Protein AF-A0A3D2SBJ0-F1 (afdb_monomer)

Secondary structure (DSSP, 8-state):
-EEETTEEEEE-TT-SEEEEE-TTS-EEEEEE---TTBPPHHHHHHHHTTSS-GGGGTT-EEEEEEEE-SSEEEEEEEESTTSTT-EEEEEEEETTTTEEEEEEESSB--TTTS-SPB--TT-EEETTEEEEEE-HHHHHHH--HHHHHHS--S-HHHHHHHHHHHHH--TTSPPEEEEEE--

Structure (mmCIF, N/CA/C/O backbone):
data_AF-A0A3D2SBJ0-F1
#
_entry.id   AF-A0A3D2SBJ0-F1
#
loop_
_atom_site.group_PDB
_atom_site.id
_atom_site.type_symbol
_atom_site.label_atom_id
_atom_site.label_alt_id
_atom_site.label_comp_id
_atom_site.label_asym_id
_atom_site.label_entity_id
_atom_site.label_seq_id
_atom_site.pdbx_PDB_ins_code
_atom_site.Cartn_x
_atom_site.Cartn_y
_atom_site.Cartn_z
_atom_site.occupancy
_atom_site.B_iso_or_equiv
_atom_site.auth_seq_id
_atom_site.auth_comp_id
_atom_site.auth_asym_id
_atom_site.auth_atom_id
_atom_site.pdbx_PDB_model_num
ATOM 1 N N . ILE A 1 1 ? 3.580 -11.631 -6.953 1.00 85.94 1 ILE A N 1
ATOM 2 C CA . ILE A 1 1 ? 2.367 -12.191 -7.598 1.00 85.94 1 ILE A CA 1
ATOM 3 C C . ILE A 1 1 ? 1.149 -11.626 -6.877 1.00 85.94 1 ILE A C 1
ATOM 5 O O . ILE A 1 1 ? 1.197 -11.555 -5.653 1.00 85.94 1 ILE A O 1
ATOM 9 N N . TYR A 1 2 ? 0.106 -11.215 -7.593 1.00 88.25 2 TYR A N 1
ATOM 10 C CA . TYR A 1 2 ? -1.199 -10.840 -7.037 1.00 88.25 2 TYR A CA 1
ATOM 11 C C . TYR A 1 2 ? -2.333 -11.397 -7.914 1.00 88.25 2 TYR A C 1
ATOM 13 O O . TYR A 1 2 ? -2.082 -11.848 -9.032 1.00 88.25 2 TYR A O 1
ATOM 21 N N . LEU A 1 3 ? -3.557 -11.423 -7.383 1.00 87.44 3 LEU A N 1
ATOM 22 C CA . LEU A 1 3 ? -4.759 -11.885 -8.080 1.00 87.44 3 LEU A CA 1
ATOM 23 C C . LEU A 1 3 ? -5.656 -10.678 -8.374 1.00 87.44 3 LEU A C 1
ATOM 25 O O . LEU A 1 3 ? -5.951 -9.911 -7.462 1.00 87.44 3 LEU A O 1
ATOM 29 N N . TYR A 1 4 ? -6.094 -10.533 -9.621 1.00 89.19 4 TYR A N 1
ATOM 30 C CA . TYR A 1 4 ? -7.067 -9.523 -10.041 1.00 89.19 4 TYR A CA 1
ATOM 31 C C . TYR A 1 4 ? -7.919 -10.094 -11.182 1.00 89.19 4 TYR A C 1
ATOM 33 O O . TYR A 1 4 ? -7.393 -10.789 -12.045 1.00 89.19 4 TYR A O 1
ATOM 41 N N . ASP A 1 5 ? -9.237 -9.879 -11.146 1.00 88.06 5 ASP A N 1
ATOM 42 C CA . ASP A 1 5 ? -10.201 -10.420 -12.124 1.00 88.06 5 ASP A CA 1
ATOM 43 C C . ASP A 1 5 ? -10.007 -11.925 -12.440 1.00 88.06 5 ASP A C 1
ATOM 45 O O . ASP A 1 5 ? -10.015 -12.383 -13.582 1.00 88.06 5 ASP A O 1
ATOM 49 N N . SER A 1 6 ? -9.780 -12.733 -11.396 1.00 88.06 6 SER A N 1
ATOM 50 C CA . SER A 1 6 ? -9.501 -14.179 -11.509 1.00 88.06 6 SER A CA 1
ATOM 51 C C . SER A 1 6 ? -8.261 -14.550 -12.343 1.00 88.06 6 SER A C 1
ATOM 53 O O . SER A 1 6 ? -8.129 -15.701 -12.770 1.00 88.06 6 SER A O 1
ATOM 55 N N . LEU A 1 7 ? -7.349 -13.605 -12.576 1.00 91.75 7 LEU A N 1
ATOM 56 C CA . LEU A 1 7 ? -6.083 -13.805 -13.274 1.00 91.75 7 LEU A CA 1
ATOM 57 C C . LEU A 1 7 ? -4.907 -13.508 -12.344 1.00 91.75 7 LEU A C 1
ATOM 59 O O . LEU A 1 7 ? -4.958 -12.618 -11.492 1.00 91.75 7 LEU A O 1
ATOM 63 N N . TYR A 1 8 ? -3.828 -14.269 -12.513 1.00 92.00 8 TYR A N 1
ATOM 64 C CA . TYR A 1 8 ? -2.597 -14.047 -11.767 1.00 92.00 8 TYR A CA 1
ATOM 65 C C . TYR A 1 8 ? -1.713 -13.056 -12.500 1.00 92.00 8 TYR A C 1
ATOM 67 O O . TYR A 1 8 ? -1.397 -13.236 -13.676 1.00 92.00 8 TYR A O 1
ATOM 75 N N . TYR A 1 9 ? -1.256 -12.061 -11.760 1.00 93.19 9 TYR A N 1
ATOM 76 C CA . TYR A 1 9 ? -0.289 -11.085 -12.216 1.00 93.19 9 TYR A CA 1
ATOM 77 C C . TYR A 1 9 ? 1.015 -11.301 -11.469 1.00 93.19 9 TYR A C 1
ATOM 79 O O . TYR A 1 9 ? 1.027 -11.522 -10.253 1.00 93.19 9 TYR A O 1
ATOM 87 N N . TYR A 1 10 ? 2.134 -11.242 -12.174 1.00 91.31 10 TYR A N 1
ATOM 88 C CA . TYR A 1 10 ? 3.447 -11.321 -11.558 1.00 91.31 10 TYR A CA 1
ATOM 89 C C . TYR A 1 10 ? 4.404 -10.318 -12.173 1.00 91.31 10 TYR A C 1
ATOM 91 O O . TYR A 1 10 ? 4.279 -9.917 -13.323 1.00 91.31 10 TYR A O 1
ATOM 99 N N . GLU A 1 11 ? 5.380 -9.935 -11.374 1.00 89.00 11 GLU A N 1
ATOM 100 C CA . GLU A 1 11 ? 6.485 -9.090 -11.775 1.00 89.00 11 GLU A CA 1
ATOM 101 C C . GLU A 1 11 ? 7.739 -9.758 -11.222 1.00 89.00 11 GLU A C 1
ATOM 103 O O . GLU A 1 11 ? 7.740 -10.246 -10.086 1.00 89.00 11 GLU A O 1
ATOM 108 N N . ASP A 1 12 ? 8.765 -9.833 -12.059 1.00 83.12 12 ASP A N 1
ATOM 109 C CA . ASP A 1 12 ? 10.094 -10.242 -11.633 1.00 83.12 12 ASP A CA 1
ATOM 110 C C . ASP A 1 12 ? 10.814 -9.024 -11.041 1.00 83.12 12 ASP A C 1
ATOM 112 O O . ASP A 1 12 ? 10.711 -7.923 -11.576 1.00 83.12 12 ASP A O 1
ATOM 116 N N . THR A 1 13 ? 11.550 -9.206 -9.946 1.00 77.88 13 THR A N 1
ATOM 117 C CA . THR A 1 13 ? 12.244 -8.115 -9.245 1.00 77.88 13 THR A CA 1
ATOM 118 C C . THR A 1 13 ? 13.268 -7.360 -10.091 1.00 77.88 13 THR A C 1
ATOM 120 O O . THR A 1 13 ? 13.667 -6.260 -9.694 1.00 77.88 13 THR A O 1
ATOM 123 N N . ASP A 1 14 ? 13.698 -7.939 -11.213 1.00 82.06 14 ASP A N 1
ATOM 124 C CA . ASP A 1 14 ? 14.692 -7.366 -12.120 1.00 82.06 14 ASP A CA 1
ATOM 125 C C . ASP A 1 14 ? 14.088 -6.865 -13.448 1.00 82.06 14 ASP A C 1
ATOM 127 O O . ASP A 1 14 ? 14.800 -6.294 -14.283 1.00 82.06 14 ASP A O 1
ATOM 131 N N . ASN A 1 15 ? 12.770 -7.001 -13.623 1.00 85.38 15 ASN A N 1
ATOM 132 C CA . ASN A 1 15 ? 12.014 -6.552 -14.791 1.00 85.38 15 ASN A CA 1
ATOM 133 C C . ASN A 1 15 ? 11.062 -5.392 -14.417 1.00 85.38 15 ASN A C 1
ATOM 135 O O . ASN A 1 15 ? 10.543 -5.343 -13.309 1.00 85.38 15 ASN A O 1
ATOM 139 N N . ASP A 1 16 ? 10.833 -4.441 -15.326 1.00 88.94 16 ASP A N 1
ATOM 140 C CA . ASP A 1 16 ? 9.794 -3.392 -15.183 1.00 88.94 16 ASP A CA 1
ATOM 141 C C . ASP A 1 16 ? 8.409 -3.870 -15.609 1.00 88.94 16 ASP A C 1
ATOM 143 O O . ASP A 1 16 ? 7.413 -3.170 -15.410 1.00 88.94 16 ASP A O 1
ATOM 147 N N . THR A 1 17 ? 8.339 -5.022 -16.261 1.00 92.38 17 THR A N 1
ATOM 148 C CA . THR A 1 17 ? 7.110 -5.511 -16.851 1.00 92.38 17 THR A CA 1
ATOM 149 C C . THR A 1 17 ? 6.340 -6.361 -15.851 1.00 92.38 17 THR A C 1
ATOM 151 O O . THR A 1 17 ? 6.822 -7.381 -15.352 1.00 92.38 17 THR A O 1
ATOM 154 N N . VAL A 1 18 ? 5.093 -5.966 -15.624 1.00 92.94 18 VAL A N 1
ATOM 155 C CA . VAL A 1 18 ? 4.080 -6.796 -14.980 1.00 92.94 18 VAL A CA 1
ATOM 156 C C . VAL A 1 18 ? 3.460 -7.676 -16.051 1.00 92.94 18 VAL A C 1
ATOM 158 O O . VAL A 1 18 ? 2.964 -7.183 -17.064 1.00 92.94 18 VAL A O 1
ATOM 161 N N . PHE A 1 19 ? 3.465 -8.979 -15.822 1.00 95.00 19 PHE A N 1
ATOM 162 C CA . PHE A 1 19 ? 2.877 -9.974 -16.703 1.00 95.00 19 PHE A CA 1
ATOM 163 C C . PHE A 1 19 ? 1.572 -10.496 -16.119 1.00 95.00 19 PHE A C 1
ATOM 165 O O . PHE A 1 19 ? 1.466 -10.711 -14.913 1.00 95.00 19 PHE A O 1
ATOM 172 N N . VAL A 1 20 ? 0.606 -10.764 -16.990 1.00 95.81 20 VAL A N 1
ATOM 173 C CA . VAL A 1 20 ? -0.611 -11.510 -16.667 1.00 95.81 20 VAL A CA 1
ATOM 174 C C . VAL A 1 20 ? -0.487 -12.937 -17.189 1.00 95.81 20 VAL A C 1
ATOM 176 O O . VAL A 1 20 ? -0.005 -13.162 -18.303 1.00 95.81 20 VAL A O 1
ATOM 179 N N . ILE A 1 21 ? -0.920 -13.902 -16.382 1.00 95.31 21 ILE A N 1
ATOM 180 C CA . ILE A 1 21 ? -1.012 -15.314 -16.748 1.00 95.31 21 ILE A CA 1
ATOM 181 C C . ILE A 1 21 ? -2.460 -15.590 -17.150 1.00 95.31 21 ILE A C 1
ATOM 183 O O . ILE A 1 21 ? -3.365 -15.575 -16.313 1.00 95.31 21 ILE A O 1
ATOM 187 N N . GLY A 1 22 ? -2.676 -15.827 -18.443 1.00 92.88 22 GLY A N 1
ATOM 188 C CA . GLY A 1 22 ? -3.980 -16.174 -18.995 1.00 92.88 22 GLY A CA 1
ATOM 189 C C . GLY A 1 22 ? -4.487 -17.531 -18.501 1.00 92.88 22 GLY A C 1
ATOM 190 O O . GLY A 1 22 ? -3.737 -18.357 -17.980 1.00 92.88 22 GLY A O 1
ATOM 191 N N . LYS A 1 23 ? -5.779 -17.803 -18.721 1.00 91.44 23 LYS A N 1
ATOM 192 C CA . LYS A 1 23 ? -6.404 -19.099 -18.381 1.00 91.44 23 LYS A CA 1
ATOM 193 C C . LYS A 1 23 ? -5.809 -20.282 -19.157 1.00 91.44 23 LYS A C 1
ATOM 195 O O . LYS A 1 23 ? -5.973 -21.425 -18.751 1.00 91.44 23 LYS A O 1
ATOM 200 N N . ASP A 1 24 ? -5.130 -20.006 -20.267 1.00 94.62 24 ASP A N 1
ATOM 201 C CA . ASP A 1 24 ? -4.364 -20.963 -21.067 1.00 94.62 24 ASP A CA 1
ATOM 202 C C . ASP A 1 24 ? -2.896 -21.090 -20.612 1.00 94.62 24 ASP A C 1
ATOM 204 O O . ASP A 1 24 ? -2.087 -21.699 -21.312 1.00 94.62 24 ASP A O 1
ATOM 208 N N . TYR A 1 25 ? -2.554 -20.519 -19.450 1.00 90.62 25 TYR A N 1
ATOM 209 C CA . TYR A 1 25 ? -1.214 -20.468 -18.860 1.00 90.62 25 TYR A CA 1
ATOM 210 C C . TYR A 1 25 ? -0.173 -19.711 -19.691 1.00 90.62 25 TYR A C 1
ATOM 212 O O . TYR A 1 25 ? 1.028 -19.835 -19.443 1.00 90.62 25 TYR A O 1
ATOM 220 N N . ARG A 1 26 ? -0.600 -18.905 -20.669 1.00 94.50 26 ARG A N 1
ATOM 221 C CA . ARG A 1 26 ? 0.316 -18.032 -21.404 1.00 94.50 26 ARG A CA 1
ATOM 222 C C . ARG A 1 26 ? 0.541 -16.730 -20.654 1.00 94.50 26 ARG A C 1
ATOM 224 O O . ARG A 1 26 ? -0.400 -16.122 -20.149 1.00 94.50 26 ARG A O 1
ATOM 231 N N . CYS A 1 27 ? 1.791 -16.281 -20.641 1.00 94.50 27 CYS A N 1
ATOM 232 C CA . CYS A 1 27 ? 2.163 -14.982 -20.097 1.00 94.50 27 CYS A CA 1
ATOM 233 C C . CYS A 1 27 ? 2.060 -13.907 -21.181 1.00 94.50 27 CYS A C 1
ATOM 235 O O . CYS A 1 27 ? 2.533 -14.100 -22.301 1.00 94.50 27 CYS A O 1
ATOM 237 N N . SER A 1 28 ? 1.468 -12.765 -20.848 1.00 95.44 28 SER A N 1
ATOM 238 C CA . SER A 1 28 ? 1.447 -11.569 -21.699 1.00 95.44 28 SER A CA 1
ATOM 239 C C . SER A 1 28 ? 1.799 -10.334 -20.870 1.00 95.44 28 SER A C 1
ATOM 241 O O . SER A 1 28 ? 1.463 -10.299 -19.685 1.00 95.44 28 SER A O 1
ATOM 243 N N . PRO A 1 29 ? 2.485 -9.328 -21.439 1.00 95.31 29 PRO A N 1
ATOM 244 C CA . PRO A 1 29 ? 2.744 -8.081 -20.729 1.00 95.31 29 PRO A CA 1
ATOM 245 C C . PRO A 1 29 ? 1.422 -7.348 -20.463 1.00 95.31 29 PRO A C 1
ATOM 247 O O . PRO A 1 29 ? 0.603 -7.198 -21.369 1.00 95.31 29 PRO A O 1
ATOM 250 N N . ALA A 1 30 ? 1.221 -6.905 -19.225 1.00 92.88 30 ALA A N 1
ATOM 251 C CA . ALA A 1 30 ? 0.072 -6.108 -18.804 1.00 92.88 30 ALA A CA 1
ATOM 252 C C . ALA A 1 30 ? 0.450 -4.626 -18.682 1.00 92.88 30 ALA A C 1
ATOM 254 O O . ALA A 1 30 ? -0.182 -3.773 -19.304 1.00 92.88 30 ALA A O 1
ATOM 255 N N . TYR A 1 31 ? 1.518 -4.330 -17.935 1.00 89.00 31 TYR A N 1
ATOM 256 C CA . TYR A 1 31 ? 1.987 -2.967 -17.673 1.00 89.00 31 TYR A CA 1
ATOM 257 C C . TYR A 1 31 ? 3.514 -2.913 -17.675 1.00 89.00 31 TYR A C 1
ATOM 259 O O . TYR A 1 31 ? 4.166 -3.899 -17.339 1.00 89.00 31 TYR A O 1
ATOM 267 N N . ILE A 1 32 ? 4.072 -1.746 -17.997 1.00 90.00 32 ILE A N 1
ATOM 268 C CA . ILE A 1 32 ? 5.488 -1.428 -17.791 1.00 90.00 32 ILE A CA 1
ATOM 269 C C . ILE A 1 32 ? 5.543 -0.351 -16.719 1.00 90.00 32 ILE A C 1
ATOM 271 O O . ILE A 1 32 ? 4.875 0.677 -16.836 1.00 90.00 32 ILE A O 1
ATOM 275 N N . ARG A 1 33 ? 6.331 -0.581 -15.674 1.00 87.00 33 ARG A N 1
ATOM 276 C CA . ARG A 1 33 ? 6.589 0.412 -14.638 1.00 87.00 33 ARG A CA 1
ATOM 277 C C . ARG A 1 33 ? 7.929 1.051 -14.914 1.00 87.00 33 ARG A C 1
ATOM 279 O O . ARG A 1 33 ? 8.947 0.501 -14.531 1.00 87.00 33 ARG A O 1
ATOM 286 N N . ASP A 1 34 ? 7.952 2.200 -15.563 1.00 86.88 34 ASP A N 1
ATOM 287 C CA . ASP A 1 34 ? 9.209 2.922 -15.751 1.00 86.88 34 ASP A CA 1
ATOM 288 C C . ASP A 1 34 ? 9.550 3.699 -14.470 1.00 86.88 34 ASP A C 1
ATOM 290 O O . ASP A 1 34 ? 8.912 4.698 -14.147 1.00 86.88 34 ASP A O 1
ATOM 294 N N . LEU A 1 35 ? 10.497 3.178 -13.687 1.00 85.88 35 LEU A N 1
ATOM 295 C CA . LEU A 1 35 ? 10.956 3.780 -12.435 1.00 85.88 35 LEU A CA 1
ATOM 296 C C . LEU A 1 35 ? 12.377 4.307 -12.684 1.00 85.88 35 LEU A C 1
ATOM 298 O O . LEU A 1 35 ? 13.274 3.500 -12.963 1.00 85.88 35 LEU A O 1
ATOM 302 N N . PRO A 1 36 ? 12.627 5.623 -12.585 1.00 87.06 36 PRO A N 1
ATOM 303 C CA . PRO A 1 36 ? 13.957 6.170 -12.827 1.00 87.06 36 PRO A CA 1
ATOM 304 C C . PRO A 1 36 ? 14.976 5.577 -11.853 1.00 87.06 36 PRO A C 1
ATOM 306 O O . PRO A 1 36 ? 14.638 5.235 -10.722 1.00 87.06 36 PRO A O 1
ATOM 309 N N . ASN A 1 37 ? 16.237 5.463 -12.275 1.00 90.06 37 ASN A N 1
ATOM 310 C CA . ASN A 1 37 ? 17.342 4.964 -11.444 1.00 90.06 37 ASN A CA 1
ATOM 311 C C . ASN A 1 37 ? 17.030 3.645 -10.711 1.00 90.06 37 ASN A C 1
ATOM 313 O O . ASN A 1 37 ? 17.448 3.439 -9.570 1.00 90.06 37 ASN A O 1
ATOM 317 N N . ARG A 1 38 ? 16.288 2.737 -11.357 1.00 90.69 38 ARG A N 1
ATOM 318 C CA . ARG A 1 38 ? 15.961 1.432 -10.780 1.00 90.69 38 ARG A CA 1
ATOM 319 C C . ARG A 1 38 ? 17.223 0.634 -10.457 1.00 90.69 38 ARG A C 1
ATOM 321 O O . ARG A 1 38 ? 18.200 0.641 -11.210 1.00 90.69 38 ARG A O 1
ATOM 328 N N . ILE A 1 39 ? 17.166 -0.098 -9.353 1.00 90.06 39 ILE A N 1
ATOM 329 C CA . ILE A 1 39 ? 18.138 -1.129 -9.035 1.00 90.06 39 ILE A CA 1
ATOM 330 C C . ILE A 1 39 ? 18.122 -2.250 -10.082 1.00 90.06 39 ILE A C 1
ATOM 332 O O . ILE A 1 39 ? 17.067 -2.719 -10.511 1.00 90.06 39 ILE A O 1
ATOM 336 N N . THR A 1 40 ? 19.302 -2.681 -10.507 1.00 90.19 40 THR A N 1
ATOM 337 C CA . THR A 1 40 ? 19.464 -3.749 -11.499 1.00 90.19 40 THR A CA 1
ATOM 338 C C . THR A 1 40 ? 19.832 -5.078 -10.842 1.00 90.19 40 THR A C 1
ATOM 340 O O . THR A 1 40 ? 20.314 -5.112 -9.709 1.00 90.19 40 THR A O 1
ATOM 343 N N . LEU A 1 41 ? 19.703 -6.184 -11.584 1.00 89.62 41 LEU A N 1
ATOM 344 C CA . LEU A 1 41 ? 20.217 -7.487 -11.147 1.00 89.62 41 LEU A CA 1
ATOM 345 C C . LEU A 1 41 ? 21.709 -7.411 -10.786 1.00 89.62 41 LEU A C 1
ATOM 347 O O . LEU A 1 41 ? 22.137 -7.978 -9.784 1.00 89.62 41 LEU A O 1
ATOM 351 N N . LYS A 1 42 ? 22.507 -6.674 -11.569 1.00 90.94 42 LYS A N 1
ATOM 352 C CA . LYS A 1 42 ? 23.932 -6.485 -11.279 1.00 90.94 42 LYS A CA 1
ATOM 353 C C . LYS A 1 42 ? 24.142 -5.792 -9.935 1.00 90.94 42 LYS A C 1
ATOM 355 O O . LYS A 1 42 ? 24.962 -6.253 -9.157 1.00 90.94 42 LYS A O 1
ATOM 360 N N . ASP A 1 43 ? 23.390 -4.732 -9.656 1.00 90.50 43 ASP A N 1
ATOM 361 C CA . ASP A 1 43 ? 23.480 -4.012 -8.382 1.00 90.50 43 ASP A CA 1
ATOM 362 C C . ASP A 1 43 ? 23.178 -4.946 -7.199 1.00 90.50 43 ASP A C 1
ATOM 364 O O . ASP A 1 43 ? 23.925 -4.983 -6.223 1.00 90.50 43 ASP A O 1
ATOM 368 N N . ARG A 1 44 ? 22.129 -5.775 -7.314 1.00 87.88 44 ARG A N 1
ATOM 369 C CA . ARG A 1 44 ? 21.783 -6.779 -6.292 1.00 87.88 44 ARG A CA 1
ATOM 370 C C . ARG A 1 44 ? 22.895 -7.809 -6.095 1.00 87.88 44 ARG A C 1
ATOM 372 O O . ARG A 1 44 ? 23.203 -8.155 -4.957 1.00 87.88 44 ARG A O 1
ATOM 379 N N . LEU A 1 45 ? 23.484 -8.298 -7.186 1.00 91.06 45 LEU A N 1
ATOM 380 C CA . LEU A 1 45 ? 24.594 -9.251 -7.139 1.00 91.06 45 LEU A CA 1
ATOM 381 C C . LEU A 1 45 ? 25.858 -8.624 -6.536 1.00 91.06 45 LEU A C 1
ATOM 383 O O . LEU A 1 45 ? 26.514 -9.281 -5.733 1.00 91.06 45 LEU A O 1
ATOM 387 N N . ASP A 1 46 ? 26.167 -7.365 -6.863 1.00 91.25 46 ASP A N 1
ATOM 388 C CA . ASP A 1 46 ? 27.299 -6.627 -6.295 1.00 91.25 46 ASP A CA 1
ATOM 389 C C . ASP A 1 46 ? 27.150 -6.496 -4.766 1.00 91.25 46 ASP A C 1
ATOM 391 O O . ASP A 1 46 ? 28.098 -6.781 -4.035 1.00 91.25 46 ASP A O 1
ATOM 395 N N . VAL A 1 47 ? 25.957 -6.133 -4.271 1.00 86.44 47 VAL A N 1
ATOM 396 C CA . VAL A 1 47 ? 25.675 -6.050 -2.823 1.00 86.44 47 VAL A CA 1
ATOM 397 C C . VAL A 1 47 ? 25.757 -7.424 -2.160 1.00 86.44 47 VAL A C 1
ATOM 399 O O . VAL A 1 47 ? 26.419 -7.577 -1.137 1.00 86.44 47 VAL A O 1
ATOM 402 N N . ALA A 1 48 ? 25.120 -8.445 -2.740 1.00 87.38 48 ALA A N 1
ATOM 403 C CA . ALA A 1 48 ? 25.106 -9.795 -2.172 1.00 87.38 48 ALA A CA 1
ATOM 404 C C . ALA A 1 48 ? 26.509 -10.421 -2.100 1.00 87.38 48 ALA A C 1
ATOM 406 O O . ALA A 1 48 ? 26.818 -11.149 -1.158 1.00 87.38 48 ALA A O 1
ATOM 407 N N . ALA A 1 49 ? 27.365 -10.119 -3.078 1.00 90.12 49 ALA A N 1
ATOM 408 C CA . ALA A 1 49 ? 28.762 -10.537 -3.106 1.00 90.12 49 ALA A CA 1
ATOM 409 C C . ALA A 1 49 ? 29.691 -9.628 -2.276 1.00 90.12 49 ALA A C 1
ATOM 411 O O . ALA A 1 49 ? 30.901 -9.853 -2.275 1.00 90.12 49 ALA A O 1
ATOM 412 N N . LEU A 1 50 ? 29.144 -8.623 -1.574 1.00 85.38 50 LEU A N 1
ATOM 413 C CA . LEU A 1 50 ? 29.879 -7.634 -0.776 1.00 85.38 50 LEU A CA 1
ATOM 414 C C . LEU A 1 50 ? 30.940 -6.867 -1.588 1.00 85.38 50 LEU A C 1
ATOM 416 O O . LEU A 1 50 ? 31.972 -6.460 -1.059 1.00 85.38 50 LEU A O 1
ATOM 420 N N . LEU A 1 51 ? 30.698 -6.685 -2.889 1.00 85.62 51 LEU A N 1
ATOM 421 C CA . LEU A 1 51 ? 31.588 -5.953 -3.795 1.00 85.62 51 LEU A CA 1
ATOM 422 C C . LEU A 1 51 ? 31.389 -4.436 -3.710 1.00 85.62 51 LEU A C 1
ATOM 424 O O . LEU A 1 51 ? 32.260 -3.684 -4.148 1.00 85.62 51 LEU A O 1
ATOM 428 N N . LYS A 1 52 ? 30.245 -3.996 -3.180 1.00 85.06 52 LYS A N 1
ATOM 429 C CA . LYS A 1 52 ? 29.870 -2.593 -2.979 1.00 85.06 52 LYS A CA 1
ATOM 430 C C . LYS A 1 52 ? 29.149 -2.407 -1.656 1.00 85.06 52 LYS A C 1
ATOM 432 O O . LYS A 1 52 ? 28.529 -3.347 -1.151 1.00 85.06 52 LYS A O 1
ATOM 437 N N . ASP A 1 53 ? 29.215 -1.192 -1.128 1.00 86.25 53 ASP A N 1
ATOM 438 C CA . ASP A 1 53 ? 28.482 -0.821 0.074 1.00 86.25 53 ASP A CA 1
ATOM 439 C C . ASP A 1 53 ? 27.001 -0.593 -0.288 1.00 86.25 53 ASP A C 1
ATOM 441 O O . ASP A 1 53 ? 26.714 0.072 -1.285 1.00 86.25 53 ASP A O 1
ATOM 445 N N . PRO A 1 54 ? 26.033 -1.112 0.487 1.00 83.75 54 PRO A N 1
ATOM 446 C CA . PRO A 1 54 ? 24.627 -0.715 0.397 1.00 83.75 54 PRO A CA 1
ATOM 447 C C . PRO A 1 54 ? 24.379 0.795 0.243 1.00 83.75 54 PRO A C 1
ATOM 449 O O . PRO A 1 54 ? 23.474 1.198 -0.489 1.00 83.75 54 PRO A O 1
ATOM 452 N N . ALA A 1 55 ? 25.191 1.634 0.892 1.00 86.69 55 ALA A N 1
ATOM 453 C CA . ALA A 1 55 ? 25.095 3.089 0.816 1.00 86.69 55 ALA A CA 1
ATOM 454 C C . ALA A 1 55 ? 25.347 3.648 -0.598 1.00 86.69 55 ALA A C 1
ATOM 456 O O . ALA A 1 55 ? 24.797 4.700 -0.942 1.00 86.69 55 ALA A O 1
ATOM 457 N N . ASP A 1 56 ? 26.092 2.925 -1.443 1.00 88.00 56 ASP A N 1
ATOM 458 C CA . ASP A 1 56 ? 26.347 3.290 -2.845 1.00 88.00 56 ASP A CA 1
ATOM 459 C C . ASP A 1 56 ? 25.067 3.263 -3.704 1.00 88.00 56 ASP A C 1
ATOM 461 O O . ASP A 1 56 ? 25.072 3.731 -4.842 1.00 88.00 56 ASP A O 1
ATOM 465 N N . PHE A 1 57 ? 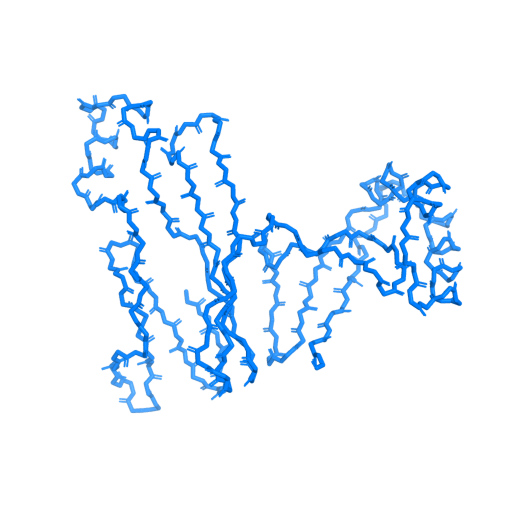23.970 2.715 -3.171 1.00 87.62 57 PHE A N 1
ATOM 466 C CA . PHE A 1 57 ? 22.672 2.590 -3.838 1.00 87.62 57 PHE A CA 1
ATOM 467 C C . PHE A 1 57 ? 21.592 3.479 -3.203 1.00 87.62 57 PHE A C 1
ATOM 469 O O . PHE A 1 57 ? 20.399 3.297 -3.450 1.00 87.62 57 PHE A O 1
ATOM 476 N N . SER A 1 58 ? 22.001 4.468 -2.404 1.00 88.06 58 SER A N 1
ATOM 477 C CA . SER A 1 58 ? 21.106 5.427 -1.739 1.00 88.06 58 SER A CA 1
ATOM 478 C C . SER A 1 58 ? 20.295 6.314 -2.697 1.00 88.06 58 SER A C 1
ATOM 480 O O . SER A 1 58 ? 19.282 6.872 -2.289 1.00 88.06 58 SER A O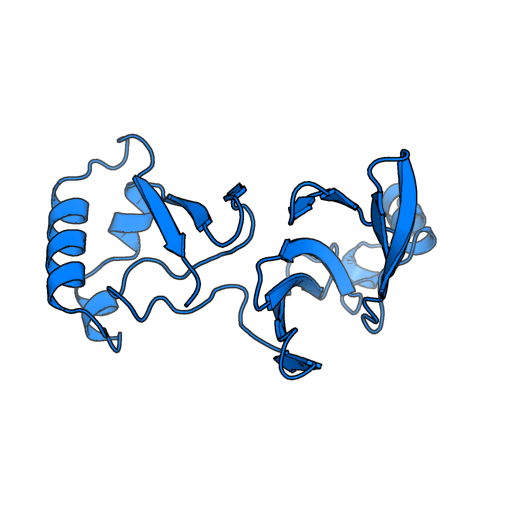 1
ATOM 482 N N . ASP A 1 59 ? 20.669 6.406 -3.973 1.00 89.44 59 ASP A N 1
ATOM 483 C CA . ASP A 1 59 ? 19.903 7.102 -5.014 1.00 89.44 59 ASP A CA 1
ATOM 484 C C . ASP A 1 59 ? 19.009 6.162 -5.845 1.00 89.44 59 ASP A C 1
ATOM 486 O O . ASP A 1 59 ? 18.241 6.616 -6.704 1.00 89.44 59 ASP A O 1
ATOM 490 N N . LYS A 1 60 ? 19.109 4.846 -5.617 1.00 90.94 60 LYS A N 1
ATOM 491 C CA . LYS A 1 60 ? 18.403 3.837 -6.402 1.00 90.94 60 LYS A CA 1
ATOM 492 C C . LYS A 1 60 ? 16.981 3.651 -5.930 1.00 90.94 60 LYS A C 1
ATOM 494 O O . LYS A 1 60 ? 16.682 3.688 -4.736 1.00 90.94 60 LYS A O 1
ATOM 499 N N . ASN A 1 61 ? 16.124 3.334 -6.892 1.00 89.94 61 ASN A N 1
ATOM 500 C CA . ASN A 1 61 ? 14.744 2.971 -6.632 1.00 89.94 61 ASN A CA 1
ATOM 501 C C . ASN A 1 61 ? 14.523 1.459 -6.769 1.00 89.94 61 ASN A C 1
ATOM 503 O O . ASN A 1 61 ? 15.168 0.786 -7.575 1.00 89.94 61 ASN A O 1
ATOM 507 N N . SER A 1 62 ? 13.584 0.905 -6.007 1.00 88.38 62 SER A N 1
ATOM 508 C CA . SER A 1 62 ? 13.127 -0.472 -6.202 1.00 88.38 62 SER A CA 1
ATOM 509 C C . SER A 1 62 ? 11.626 -0.606 -6.071 1.00 88.38 62 SER A C 1
ATOM 511 O O . SER A 1 62 ? 10.926 0.206 -5.472 1.00 88.38 62 SER A O 1
ATOM 513 N N . TYR A 1 63 ? 11.163 -1.698 -6.643 1.00 87.38 63 TYR A N 1
ATOM 514 C CA . TYR A 1 63 ? 9.819 -2.203 -6.529 1.00 87.38 63 TYR A CA 1
ATOM 515 C C . TYR A 1 63 ? 9.655 -3.080 -5.298 1.00 87.38 63 TYR A C 1
ATOM 517 O O . TYR A 1 63 ? 10.574 -3.811 -4.925 1.00 87.38 63 TYR A O 1
ATOM 525 N N . SER A 1 64 ? 8.462 -3.064 -4.713 1.00 82.31 64 SER A N 1
ATOM 526 C CA . SER A 1 64 ? 8.163 -3.903 -3.547 1.00 82.31 64 SER A CA 1
ATOM 527 C C . SER A 1 64 ? 6.782 -4.539 -3.561 1.00 82.31 64 SER A C 1
ATOM 529 O O . SER A 1 64 ? 6.596 -5.596 -2.961 1.00 82.31 64 SER A O 1
ATOM 531 N N . GLY A 1 65 ? 5.818 -3.966 -4.281 1.00 85.44 65 GLY A N 1
ATOM 532 C CA . GLY A 1 65 ? 4.512 -4.589 -4.427 1.00 85.44 65 GLY A CA 1
ATOM 533 C C . GLY A 1 65 ? 3.606 -3.882 -5.418 1.00 85.44 65 GLY A C 1
ATOM 534 O O . GLY A 1 65 ? 3.786 -2.704 -5.729 1.00 85.44 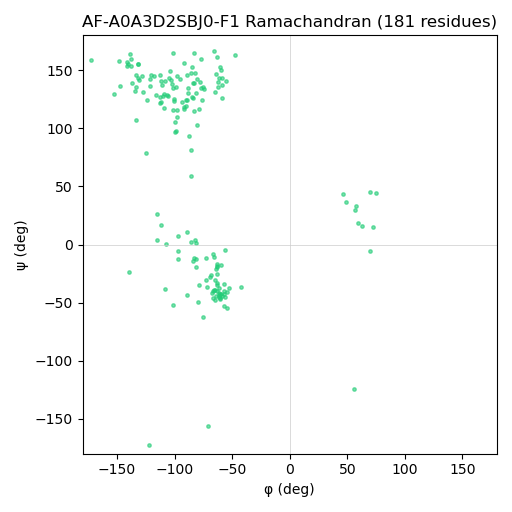65 GLY A O 1
ATOM 535 N N . ILE A 1 66 ? 2.616 -4.634 -5.896 1.00 88.56 66 ILE A N 1
ATOM 536 C CA . ILE A 1 66 ? 1.498 -4.129 -6.689 1.00 88.56 66 ILE A CA 1
ATOM 537 C C . ILE A 1 66 ? 0.201 -4.671 -6.090 1.00 88.56 66 ILE A C 1
ATOM 539 O O . ILE A 1 66 ? 0.149 -5.812 -5.610 1.00 88.56 66 ILE A O 1
ATOM 543 N N . ARG A 1 67 ? -0.823 -3.825 -6.084 1.00 88.56 67 ARG A N 1
ATOM 544 C CA . ARG A 1 67 ? -2.223 -4.168 -5.834 1.00 88.56 67 ARG A CA 1
ATOM 545 C C . ARG A 1 67 ? -3.073 -3.529 -6.917 1.00 88.56 67 ARG A C 1
ATOM 547 O O . ARG A 1 67 ? -2.661 -2.540 -7.518 1.00 88.56 67 ARG A O 1
ATOM 554 N N . GLU A 1 68 ? -4.241 -4.087 -7.175 1.00 90.31 68 GLU A N 1
ATOM 555 C CA . GLU A 1 68 ? -5.053 -3.641 -8.302 1.00 90.31 68 GLU A CA 1
ATOM 556 C C . GLU A 1 68 ? -6.530 -3.885 -8.043 1.00 90.31 68 GLU A C 1
ATOM 558 O O . GLU A 1 68 ? -6.912 -4.994 -7.681 1.00 90.31 68 GLU A O 1
ATOM 563 N N . ASP A 1 69 ? -7.348 -2.857 -8.228 1.00 90.25 69 ASP A N 1
ATOM 564 C CA . ASP A 1 69 ? -8.805 -2.964 -8.256 1.00 90.25 69 ASP A CA 1
ATOM 565 C C . ASP A 1 69 ? -9.352 -2.432 -9.588 1.00 90.25 69 ASP A C 1
ATOM 567 O O . ASP A 1 69 ? -8.594 -2.138 -10.510 1.00 90.25 69 ASP A O 1
ATOM 571 N N . ASP A 1 70 ? -10.669 -2.306 -9.724 1.00 89.31 70 ASP A N 1
ATOM 572 C CA . ASP A 1 70 ? -11.303 -1.887 -10.981 1.00 89.31 70 ASP A CA 1
ATOM 573 C C . ASP A 1 70 ? -10.954 -0.467 -11.434 1.00 89.31 70 ASP A C 1
ATOM 575 O O . ASP A 1 70 ? -11.073 -0.145 -12.619 1.00 89.31 70 ASP A O 1
ATOM 579 N N . LYS A 1 71 ? -10.503 0.386 -10.517 1.00 90.19 71 LYS A N 1
ATOM 580 C CA . LYS A 1 71 ? -10.238 1.800 -10.771 1.00 90.19 71 LYS A CA 1
ATOM 581 C C . LYS A 1 71 ? -8.749 2.114 -10.783 1.00 90.19 71 LYS A C 1
ATOM 583 O O . LYS A 1 71 ? -8.312 2.893 -11.628 1.00 90.19 71 LYS A O 1
ATOM 588 N N . TYR A 1 72 ? -7.972 1.498 -9.900 1.00 90.62 72 TYR A N 1
ATOM 589 C CA . TYR A 1 72 ? -6.586 1.856 -9.651 1.00 90.62 72 TYR A CA 1
ATOM 590 C C . TYR A 1 72 ? -5.635 0.660 -9.720 1.00 90.62 72 TYR A C 1
ATOM 592 O O . TYR A 1 72 ? -5.942 -0.448 -9.279 1.00 90.62 72 TYR A O 1
ATOM 600 N N . VAL A 1 73 ? -4.426 0.922 -10.219 1.00 91.00 73 VAL A N 1
ATOM 601 C CA . VAL A 1 73 ? -3.238 0.113 -9.922 1.00 91.00 73 VAL A CA 1
ATOM 602 C C . VAL A 1 73 ? -2.435 0.851 -8.857 1.00 91.00 73 VAL A C 1
ATOM 604 O O . VAL A 1 73 ? -2.047 2.002 -9.053 1.00 91.00 73 VAL A O 1
ATOM 607 N N . TYR A 1 74 ? -2.176 0.185 -7.740 1.00 89.56 74 TYR A N 1
ATOM 608 C CA . TYR A 1 74 ? -1.379 0.686 -6.629 1.00 89.56 74 TYR A CA 1
ATOM 609 C C . TYR A 1 74 ? 0.008 0.072 -6.711 1.00 89.56 74 TYR A C 1
ATOM 611 O O . TYR A 1 74 ? 0.168 -1.141 -6.569 1.00 89.56 74 TYR A O 1
ATOM 619 N N . ALA A 1 75 ? 1.017 0.901 -6.926 1.00 89.31 75 ALA A N 1
ATOM 620 C CA . ALA A 1 75 ? 2.396 0.467 -7.034 1.00 89.31 75 ALA A CA 1
ATOM 621 C C . ALA A 1 75 ? 3.186 1.001 -5.834 1.00 89.31 75 ALA A C 1
ATOM 623 O O . ALA A 1 75 ? 3.213 2.202 -5.583 1.00 89.31 75 ALA A O 1
ATOM 624 N N . HIS A 1 76 ? 3.784 0.094 -5.062 1.00 88.44 76 HIS A N 1
ATOM 625 C CA . HIS A 1 76 ? 4.620 0.433 -3.916 1.00 88.44 76 HIS A CA 1
ATOM 626 C C . HIS A 1 76 ? 6.094 0.366 -4.315 1.00 88.44 76 HIS A C 1
ATOM 628 O O . HIS A 1 76 ? 6.537 -0.579 -4.989 1.00 88.44 76 HIS A O 1
ATOM 634 N N . HIS A 1 77 ? 6.841 1.381 -3.893 1.00 87.75 77 HIS A N 1
ATOM 635 C CA . HIS A 1 77 ? 8.221 1.601 -4.294 1.00 87.75 77 HIS A CA 1
ATOM 636 C C . HIS A 1 77 ? 9.055 2.107 -3.118 1.00 87.75 77 HIS A C 1
ATOM 638 O O . HIS A 1 77 ? 8.528 2.693 -2.172 1.00 87.75 77 HIS A O 1
ATOM 644 N N . TYR A 1 78 ? 10.364 1.898 -3.215 1.00 88.12 78 TYR A N 1
ATOM 645 C CA . TYR A 1 78 ? 11.351 2.446 -2.294 1.00 88.12 78 TYR A CA 1
ATOM 646 C C . TYR A 1 78 ? 12.361 3.307 -3.046 1.00 88.12 78 TYR A C 1
ATOM 648 O O . TYR A 1 78 ? 12.794 2.914 -4.128 1.00 88.12 78 TYR A O 1
ATOM 656 N N . HIS A 1 79 ? 12.778 4.409 -2.432 1.00 89.00 79 HIS A N 1
ATOM 657 C CA . HIS A 1 79 ? 13.952 5.199 -2.793 1.00 89.00 79 HIS A CA 1
ATOM 658 C C . HIS A 1 79 ? 15.044 4.996 -1.741 1.00 89.00 79 HIS A C 1
ATOM 660 O O . HIS A 1 79 ? 14.733 4.916 -0.555 1.00 89.00 79 HIS A O 1
ATOM 666 N N . GLY A 1 80 ? 16.305 4.906 -2.158 1.00 86.12 80 GLY A N 1
ATOM 667 C CA . GLY A 1 80 ? 17.436 4.660 -1.262 1.00 86.12 80 GLY A CA 1
ATOM 668 C C . GLY A 1 80 ? 17.527 3.222 -0.784 1.00 86.12 80 GLY A C 1
ATOM 669 O O . GLY A 1 80 ? 17.729 2.941 0.396 1.00 86.12 80 GLY A O 1
ATOM 670 N N . VAL A 1 81 ? 17.346 2.293 -1.715 1.00 75.38 81 VAL A N 1
ATOM 671 C CA . VAL A 1 81 ? 17.306 0.852 -1.452 1.00 75.38 81 VAL A CA 1
ATOM 672 C C . VAL A 1 81 ? 18.614 0.387 -0.816 1.00 75.38 81 VAL A C 1
ATOM 674 O O . VAL A 1 81 ? 19.691 0.788 -1.237 1.00 75.38 81 VAL A O 1
ATOM 677 N N . PHE A 1 82 ? 18.501 -0.475 0.196 1.00 75.06 82 PHE A N 1
ATOM 678 C CA . PHE A 1 82 ? 19.602 -0.959 1.040 1.00 75.06 82 PHE A CA 1
ATOM 679 C C . PHE A 1 82 ? 20.231 0.074 1.989 1.00 75.06 82 PHE A C 1
ATOM 681 O O . PHE A 1 82 ? 21.026 -0.313 2.845 1.00 75.06 82 PHE A O 1
ATOM 688 N N . SER A 1 83 ? 19.839 1.349 1.919 1.00 70.94 83 SER A N 1
ATOM 689 C CA . SER A 1 83 ? 20.203 2.328 2.945 1.00 70.94 83 SER A CA 1
ATOM 690 C C . SER A 1 83 ? 19.346 2.157 4.207 1.00 70.94 83 SER A C 1
ATOM 692 O O . SER A 1 83 ? 18.248 1.598 4.166 1.00 70.94 83 SER A O 1
ATOM 694 N N . GLN A 1 84 ? 19.830 2.669 5.342 1.00 69.62 84 GLN A N 1
ATOM 695 C CA . GLN A 1 84 ? 19.035 2.741 6.576 1.00 69.62 84 GLN A CA 1
ATOM 696 C C . GLN A 1 84 ? 17.942 3.825 6.523 1.00 69.62 84 GLN A C 1
ATOM 698 O O . GLN A 1 84 ? 17.061 3.834 7.376 1.00 69.62 84 GLN A O 1
ATOM 703 N N . GLU A 1 85 ? 17.977 4.710 5.522 1.00 76.06 85 GLU A N 1
ATOM 704 C CA . GLU A 1 85 ? 17.115 5.894 5.400 1.00 76.06 85 GLU A CA 1
ATOM 705 C C . GLU A 1 85 ? 16.180 5.815 4.183 1.00 76.06 85 GLU A C 1
ATOM 707 O O . GLU A 1 85 ? 15.777 6.835 3.624 1.00 76.06 85 GLU A O 1
ATOM 712 N N . TYR A 1 86 ? 15.840 4.604 3.735 1.00 82.19 86 TYR A N 1
ATOM 713 C CA . TYR A 1 86 ? 14.998 4.447 2.556 1.00 82.19 86 TYR A CA 1
ATOM 714 C C . TYR A 1 86 ? 13.616 5.087 2.757 1.00 82.19 86 TYR A C 1
ATOM 716 O O . TYR A 1 86 ? 13.010 5.016 3.828 1.00 82.19 86 TYR A O 1
ATOM 724 N N . ILE A 1 87 ? 13.089 5.673 1.686 1.00 86.62 87 ILE A N 1
ATOM 725 C CA . ILE A 1 87 ? 11.765 6.296 1.664 1.00 86.62 87 ILE A CA 1
ATOM 726 C C . ILE A 1 87 ? 10.821 5.379 0.898 1.00 86.62 87 ILE A C 1
ATOM 728 O O . ILE A 1 87 ? 11.108 4.989 -0.232 1.00 86.62 87 ILE A O 1
ATOM 732 N N . SER A 1 88 ? 9.683 5.044 1.496 1.00 86.44 88 SER A N 1
ATOM 733 C CA . SER A 1 88 ? 8.592 4.334 0.827 1.00 86.44 88 SER A CA 1
ATOM 734 C C . SER A 1 88 ? 7.541 5.298 0.294 1.00 86.44 88 SER A C 1
ATOM 736 O O . SER A 1 88 ? 7.201 6.276 0.958 1.00 86.44 88 SER A O 1
ATOM 738 N N . PHE A 1 89 ? 6.988 4.998 -0.876 1.00 86.69 89 PHE A N 1
ATOM 739 C CA . PHE A 1 89 ? 5.897 5.766 -1.476 1.00 86.69 89 PHE A CA 1
ATOM 740 C C . PHE A 1 89 ? 4.984 4.862 -2.302 1.00 86.69 89 PHE A C 1
ATOM 742 O O . PHE A 1 89 ? 5.371 3.767 -2.733 1.00 86.69 89 PHE A O 1
ATOM 749 N N . ILE A 1 90 ? 3.751 5.327 -2.503 1.00 87.62 90 ILE A N 1
ATOM 750 C CA . ILE A 1 90 ? 2.747 4.654 -3.325 1.00 87.62 90 ILE A CA 1
ATOM 751 C C . ILE A 1 90 ? 2.414 5.553 -4.512 1.00 87.62 90 ILE A C 1
ATOM 753 O O . ILE A 1 90 ? 2.062 6.722 -4.350 1.00 87.62 90 ILE A O 1
ATOM 757 N N . SER A 1 91 ? 2.474 4.975 -5.705 1.00 88.88 91 SER A N 1
ATOM 758 C CA . SER A 1 91 ? 1.956 5.578 -6.927 1.00 88.88 91 SER A CA 1
ATOM 759 C C . SER A 1 91 ? 0.609 4.950 -7.260 1.00 88.88 91 SER A C 1
ATOM 761 O O . SER A 1 91 ? 0.465 3.724 -7.201 1.00 88.88 91 SER A O 1
ATOM 763 N N . LEU A 1 92 ? -0.379 5.771 -7.621 1.00 89.94 92 LEU A N 1
ATOM 764 C CA . LEU A 1 92 ? -1.675 5.281 -8.087 1.00 89.94 92 LEU A CA 1
ATOM 765 C C . LEU A 1 92 ? -1.840 5.595 -9.558 1.00 89.94 92 LEU A C 1
ATOM 767 O O . LEU A 1 92 ? -1.819 6.752 -9.963 1.00 89.94 92 LEU A O 1
ATOM 771 N N . TYR A 1 93 ? -2.062 4.566 -10.357 1.00 91.62 93 TYR A N 1
ATOM 772 C CA . TYR A 1 93 ? -2.461 4.733 -11.741 1.00 91.62 93 TYR A CA 1
ATOM 773 C C . TYR A 1 93 ? -3.975 4.579 -11.852 1.00 91.62 93 TYR A C 1
ATOM 775 O O . TYR A 1 93 ? -4.507 3.505 -11.576 1.00 91.62 93 TYR A O 1
ATOM 783 N N . ASP A 1 94 ? -4.663 5.646 -12.249 1.00 92.00 94 ASP A N 1
ATOM 784 C CA . ASP A 1 94 ? -6.096 5.619 -12.536 1.00 92.00 94 ASP A CA 1
ATOM 785 C C . ASP A 1 94 ? -6.326 5.016 -13.927 1.00 92.00 94 ASP A C 1
ATOM 787 O O . ASP A 1 94 ? -5.894 5.559 -14.947 1.00 92.00 94 ASP A O 1
ATOM 791 N N . LYS A 1 95 ? -7.014 3.874 -13.974 1.00 91.56 95 LYS A N 1
ATOM 792 C CA . LYS A 1 95 ? -7.283 3.126 -15.207 1.00 91.56 95 LYS A CA 1
ATOM 793 C C . LYS A 1 95 ? -8.267 3.841 -16.131 1.00 91.56 95 LYS A C 1
ATOM 795 O O . LYS A 1 95 ? -8.219 3.634 -17.345 1.00 91.56 95 LYS A O 1
ATOM 800 N N . GLN A 1 96 ? -9.166 4.651 -15.574 1.00 91.69 96 GLN A N 1
ATOM 801 C CA . GLN A 1 96 ? -10.217 5.337 -16.323 1.00 91.69 96 GLN A CA 1
ATOM 802 C C . GLN A 1 96 ? -9.657 6.578 -17.011 1.00 91.69 96 GLN A C 1
ATOM 804 O O . GLN A 1 96 ? -9.839 6.757 -18.216 1.00 91.69 96 GLN A O 1
ATOM 809 N N . THR A 1 97 ? -8.940 7.417 -16.264 1.00 94.44 97 THR A N 1
ATOM 810 C CA . THR A 1 97 ? -8.329 8.643 -16.801 1.00 94.44 97 THR A CA 1
ATOM 811 C C . THR A 1 97 ? -6.973 8.387 -17.455 1.00 94.44 97 THR A C 1
ATOM 813 O O . THR A 1 97 ? -6.480 9.246 -18.185 1.00 94.44 97 THR A O 1
ATOM 816 N N . ARG A 1 98 ? -6.375 7.210 -17.219 1.00 92.12 98 ARG A N 1
ATOM 817 C CA . ARG A 1 98 ? -5.024 6.826 -17.660 1.00 92.12 98 ARG A CA 1
ATOM 818 C C . ARG A 1 98 ? -3.945 7.777 -17.151 1.00 92.12 98 ARG A C 1
ATOM 820 O O . ARG A 1 98 ? -2.952 8.018 -17.837 1.00 92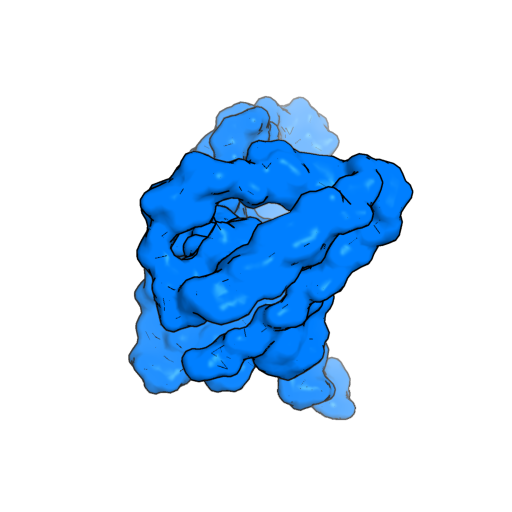.12 98 ARG A O 1
ATOM 827 N N . SER A 1 99 ? -4.148 8.321 -15.956 1.00 91.69 99 SER A N 1
ATOM 828 C CA . SER A 1 99 ? -3.228 9.262 -15.329 1.00 91.69 99 SER A CA 1
ATOM 829 C C . SER A 1 99 ? -2.555 8.646 -14.116 1.00 91.69 99 SER A C 1
ATOM 831 O O . SER A 1 99 ? -3.196 7.972 -13.309 1.00 91.69 99 SER A O 1
ATOM 833 N N . LEU A 1 100 ? -1.271 8.947 -13.965 1.00 89.19 100 LEU A N 1
ATOM 834 C CA . LEU A 1 100 ? -0.524 8.640 -12.761 1.00 89.19 100 LEU A CA 1
ATOM 835 C C . LEU A 1 100 ? -0.736 9.756 -11.734 1.00 89.19 100 LEU A C 1
ATOM 837 O O . LEU A 1 100 ? -0.544 10.935 -12.030 1.00 89.19 100 LEU A O 1
ATOM 841 N N . ILE A 1 101 ? -1.145 9.369 -10.536 1.00 85.94 101 ILE A N 1
ATOM 842 C CA . ILE A 1 101 ? -1.155 10.200 -9.341 1.00 85.94 101 ILE A CA 1
ATOM 843 C C . ILE A 1 101 ? 0.113 9.818 -8.582 1.00 85.94 101 ILE A C 1
ATOM 845 O O . ILE A 1 101 ? 0.177 8.775 -7.924 1.00 85.94 101 ILE A O 1
ATOM 849 N N . GLU A 1 102 ? 1.153 10.626 -8.764 1.00 70.88 102 GLU A N 1
ATOM 850 C CA . GLU A 1 102 ? 2.446 10.421 -8.116 1.00 70.88 102 GLU A CA 1
ATOM 851 C C . GLU A 1 102 ? 2.474 11.034 -6.716 1.00 70.88 102 GLU A C 1
ATOM 853 O O . GLU A 1 102 ? 1.823 12.046 -6.451 1.00 70.88 102 GLU A O 1
ATOM 858 N N . ASN A 1 103 ? 3.320 10.458 -5.858 1.00 67.12 103 ASN A N 1
ATOM 859 C CA . ASN A 1 103 ? 3.716 11.016 -4.564 1.00 67.12 103 ASN A CA 1
ATOM 860 C C . ASN A 1 103 ? 2.615 11.038 -3.499 1.00 67.12 103 ASN A C 1
ATOM 862 O O . ASN A 1 103 ? 2.475 12.016 -2.763 1.00 67.12 103 ASN A O 1
ATOM 866 N N . ILE A 1 104 ? 1.870 9.938 -3.355 1.00 68.25 104 ILE A N 1
ATOM 867 C CA . ILE A 1 104 ? 1.227 9.691 -2.063 1.00 68.25 104 ILE A CA 1
ATOM 868 C C . ILE A 1 104 ? 2.328 9.226 -1.107 1.00 68.25 104 ILE A C 1
ATOM 870 O O . ILE A 1 104 ? 3.154 8.377 -1.465 1.00 68.25 104 ILE A O 1
ATOM 874 N N . ASN A 1 105 ? 2.344 9.788 0.106 1.00 72.88 105 ASN A N 1
ATOM 875 C CA . ASN A 1 105 ? 3.122 9.233 1.214 1.00 72.88 105 ASN A CA 1
ATOM 876 C C . ASN A 1 105 ? 2.869 7.714 1.313 1.00 72.88 105 ASN A C 1
ATOM 878 O O . ASN A 1 105 ? 1.884 7.193 0.791 1.00 72.88 105 ASN A O 1
ATOM 882 N N . ASP A 1 106 ? 3.719 6.972 2.018 1.00 78.12 106 ASP A N 1
ATOM 883 C CA . ASP A 1 106 ? 3.563 5.519 2.218 1.00 78.12 106 ASP A CA 1
ATOM 884 C C . ASP A 1 106 ? 2.216 5.089 2.834 1.00 78.12 106 ASP A C 1
ATOM 886 O O . ASP A 1 106 ? 1.944 3.895 2.977 1.00 78.12 106 ASP A O 1
ATOM 890 N N . LYS A 1 107 ? 1.374 6.055 3.210 1.00 84.75 107 LYS A N 1
ATOM 891 C CA . LYS A 1 107 ? 0.044 5.877 3.769 1.00 84.75 107 LYS A CA 1
ATOM 892 C C . LYS A 1 107 ? -0.957 6.783 3.064 1.00 84.75 107 LYS A C 1
ATOM 894 O O . LYS A 1 107 ? -0.675 7.945 2.770 1.00 84.75 107 LYS A O 1
ATOM 899 N N . ILE A 1 108 ? -2.159 6.259 2.880 1.00 85.81 108 ILE A N 1
ATOM 900 C CA . ILE A 1 108 ? -3.330 7.037 2.490 1.00 85.81 108 ILE A CA 1
ATOM 901 C C . ILE A 1 108 ? -3.992 7.530 3.775 1.00 85.81 108 ILE A C 1
ATOM 903 O O . ILE A 1 108 ? -4.314 6.727 4.654 1.00 85.81 108 ILE A O 1
ATOM 907 N N . GLU A 1 109 ? -4.184 8.843 3.890 1.00 89.12 109 GLU A N 1
ATOM 908 C CA . GLU A 1 109 ? -4.852 9.434 5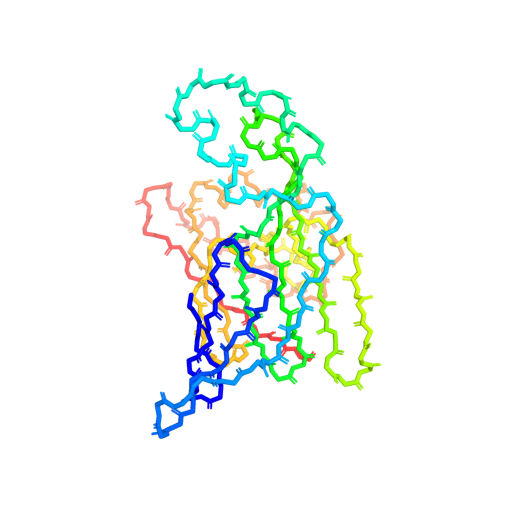.047 1.00 89.12 109 GLU A CA 1
ATOM 909 C C . GLU A 1 109 ? -6.274 8.877 5.206 1.00 89.12 109 GLU A C 1
ATOM 911 O O . GLU A 1 109 ? -7.089 8.944 4.283 1.00 89.12 109 GLU A O 1
ATOM 916 N N . ASN A 1 110 ? -6.587 8.355 6.396 1.00 92.12 110 ASN A N 1
ATOM 917 C CA . ASN A 1 110 ? -7.934 7.888 6.707 1.00 92.12 110 ASN A CA 1
ATOM 918 C C . ASN A 1 110 ? -8.812 9.044 7.209 1.00 92.12 110 ASN A C 1
ATOM 920 O O . ASN A 1 110 ? -9.048 9.222 8.404 1.00 92.12 110 ASN A O 1
ATOM 924 N N . ASN A 1 111 ? -9.342 9.819 6.267 1.00 92.69 111 ASN A N 1
ATOM 925 C CA . ASN A 1 111 ? -10.314 10.877 6.538 1.00 92.69 111 ASN A CA 1
ATOM 926 C C . ASN A 1 111 ? -11.760 10.362 6.699 1.00 92.69 111 ASN A C 1
ATOM 928 O O . ASN A 1 111 ? -12.678 11.160 6.882 1.00 92.69 111 ASN A O 1
ATOM 932 N N . TRP A 1 112 ? -11.997 9.049 6.619 1.00 94.50 112 TRP A N 1
ATOM 933 C CA . TRP A 1 112 ? -13.343 8.485 6.684 1.00 94.50 112 TRP A CA 1
ATOM 934 C C . TRP A 1 112 ? -13.878 8.500 8.114 1.00 94.50 112 TRP A C 1
ATOM 936 O O . TRP A 1 112 ? -14.853 9.191 8.396 1.00 94.50 112 TRP A O 1
ATOM 946 N N . ASP A 1 113 ? -13.219 7.781 9.021 1.00 95.75 113 ASP A N 1
ATOM 947 C CA . ASP A 1 113 ? -13.535 7.734 10.454 1.00 95.75 113 ASP A CA 1
ATOM 948 C C . ASP A 1 113 ? -12.413 8.309 11.336 1.00 95.75 113 ASP A C 1
ATOM 950 O O . ASP A 1 113 ? -12.518 8.294 12.562 1.00 95.75 113 ASP A O 1
ATOM 954 N N . GLY A 1 114 ? -11.346 8.839 10.724 1.00 95.19 114 GLY A N 1
ATOM 955 C CA . GLY A 1 114 ? -10.192 9.375 11.441 1.00 95.19 114 GLY A CA 1
ATOM 956 C C . GLY A 1 114 ? -9.310 8.302 12.078 1.00 95.19 114 GLY A C 1
ATOM 957 O O . GLY A 1 114 ? -8.532 8.629 12.968 1.00 95.19 114 GLY A O 1
ATOM 958 N N . GLY A 1 115 ? -9.454 7.030 11.694 1.00 95.25 115 GLY A N 1
ATOM 959 C CA . GLY A 1 115 ? -8.662 5.923 12.221 1.00 95.25 115 GLY A CA 1
ATOM 960 C C . GLY A 1 115 ? -7.200 5.917 11.767 1.00 95.25 115 GLY A C 1
ATOM 961 O O . GLY A 1 115 ? -6.622 6.942 11.412 1.00 95.25 115 GLY A O 1
ATOM 962 N N . MET A 1 116 ? -6.585 4.732 11.799 1.00 94.62 116 MET A N 1
ATOM 963 C CA . MET A 1 116 ? -5.207 4.547 11.332 1.00 94.62 116 MET A CA 1
ATOM 964 C C . MET A 1 116 ? -5.106 4.882 9.842 1.00 94.62 116 MET A C 1
ATOM 966 O O . MET A 1 116 ? -5.990 4.502 9.069 1.00 94.62 116 MET A O 1
ATOM 970 N N . ASP A 1 117 ? -4.021 5.546 9.440 1.00 91.81 117 ASP A N 1
ATOM 971 C CA . ASP A 1 117 ? -3.719 5.747 8.023 1.00 91.81 117 ASP A CA 1
ATOM 972 C C . ASP A 1 117 ? -3.459 4.401 7.332 1.00 91.81 117 ASP A C 1
ATOM 974 O O . ASP A 1 117 ? -2.926 3.451 7.915 1.00 91.81 117 ASP A O 1
ATOM 978 N N . ILE A 1 118 ? -3.837 4.322 6.063 1.00 87.88 118 ILE A N 1
ATOM 979 C CA . ILE A 1 118 ? -3.927 3.067 5.328 1.00 87.88 118 ILE A CA 1
ATOM 980 C C . ILE A 1 118 ? -2.605 2.792 4.623 1.00 87.88 118 ILE A C 1
ATOM 982 O O . ILE A 1 118 ? -2.227 3.499 3.688 1.00 87.88 118 ILE A O 1
ATOM 986 N N . ARG A 1 119 ? -1.942 1.703 5.014 1.00 84.50 119 ARG A N 1
ATOM 987 C CA . ARG A 1 119 ? -0.810 1.127 4.281 1.00 84.50 119 ARG A CA 1
ATOM 988 C C . A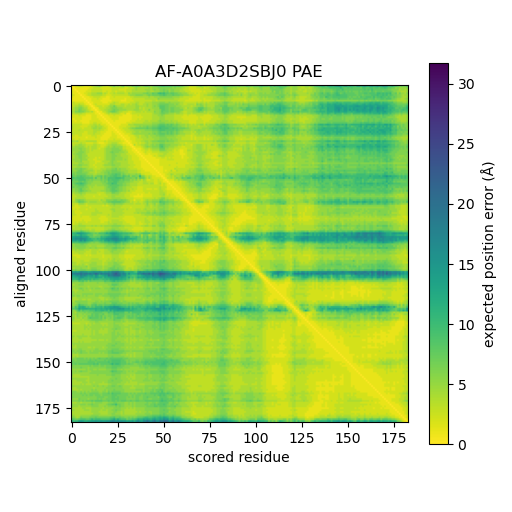RG A 1 119 ? -1.287 -0.056 3.450 1.00 84.50 119 ARG A C 1
ATOM 990 O O . ARG A 1 119 ? -1.524 -1.137 3.976 1.00 84.50 119 ARG A O 1
ATOM 997 N N . LEU A 1 120 ? -1.397 0.120 2.134 1.00 78.25 120 LEU A N 1
ATOM 998 C CA . LEU A 1 120 ? -1.834 -0.957 1.230 1.00 78.25 120 LEU A CA 1
ATOM 999 C C . LEU A 1 120 ? -0.833 -2.119 1.140 1.00 78.25 120 LEU A C 1
ATOM 1001 O O . LEU A 1 120 ? -1.141 -3.164 0.564 1.00 78.25 120 LEU A O 1
ATOM 1005 N N . TYR A 1 121 ? 0.352 -1.971 1.728 1.00 72.06 121 TYR A N 1
ATOM 1006 C CA . TYR A 1 121 ? 1.318 -3.041 1.876 1.00 72.06 121 TYR A CA 1
ATOM 1007 C C . TYR A 1 121 ? 1.905 -3.060 3.300 1.00 72.06 121 TYR A C 1
ATOM 1009 O O . TYR A 1 121 ? 2.349 -2.015 3.774 1.00 72.06 121 TYR A O 1
ATOM 1017 N N . PRO A 1 122 ? 1.963 -4.226 3.971 1.00 66.75 122 PRO A N 1
ATOM 1018 C CA . PRO A 1 122 ? 1.363 -5.500 3.575 1.00 66.75 122 PRO A CA 1
ATOM 1019 C C . PRO A 1 122 ? -0.159 -5.508 3.833 1.00 66.75 122 PRO A C 1
ATOM 1021 O O . PRO A 1 122 ? -0.605 -5.313 4.958 1.00 66.75 122 PRO A O 1
ATOM 1024 N N . SER A 1 123 ? -0.960 -5.779 2.799 1.00 78.31 123 SER A N 1
ATOM 1025 C CA . SER A 1 123 ? -2.403 -6.047 2.924 1.00 78.31 123 SER A CA 1
ATOM 1026 C C . SER A 1 123 ? -2.801 -7.296 2.137 1.00 78.31 123 SER A C 1
ATOM 1028 O O . SER A 1 123 ? -2.134 -7.668 1.156 1.00 78.31 123 SER A O 1
ATOM 1030 N N . CYS A 1 124 ? -3.896 -7.925 2.564 1.00 82.88 124 CYS A N 1
ATOM 1031 C CA . CYS A 1 124 ? -4.628 -8.907 1.768 1.00 82.88 124 CYS A CA 1
ATOM 1032 C C . CYS A 1 124 ? -5.684 -8.183 0.928 1.00 82.88 124 CYS A C 1
ATOM 1034 O O . CYS A 1 124 ? -6.251 -7.191 1.384 1.00 82.88 124 CYS A O 1
ATOM 1036 N N . GLN A 1 125 ? -5.957 -8.683 -0.276 1.00 85.31 125 GLN A N 1
ATOM 1037 C CA . GLN A 1 125 ? -6.913 -8.071 -1.195 1.00 85.31 125 GLN A CA 1
ATOM 1038 C C . GLN A 1 125 ? -7.795 -9.138 -1.853 1.00 85.31 125 GLN A C 1
ATOM 1040 O O . GLN A 1 125 ? -7.286 -10.184 -2.257 1.00 85.31 125 GLN A O 1
ATOM 1045 N N . ASP A 1 126 ? -9.088 -8.843 -1.978 1.00 83.62 126 ASP A N 1
ATOM 1046 C CA . ASP A 1 126 ? -10.052 -9.564 -2.815 1.00 83.62 126 ASP A CA 1
ATOM 1047 C C . ASP A 1 126 ? -10.888 -8.547 -3.611 1.00 83.62 126 ASP A C 1
ATOM 1049 O O . ASP A 1 126 ? -11.695 -7.806 -3.047 1.00 83.62 126 ASP A O 1
ATOM 1053 N N . GLY A 1 127 ? -10.644 -8.443 -4.920 1.00 82.06 127 GLY A N 1
ATOM 1054 C CA . GLY A 1 127 ? -11.232 -7.384 -5.745 1.00 82.06 127 GLY A CA 1
ATOM 1055 C C . GLY A 1 127 ? -10.904 -5.991 -5.193 1.00 82.06 127 GLY A C 1
ATOM 1056 O O . GLY A 1 127 ? -9.741 -5.663 -4.986 1.00 82.06 127 GLY A O 1
ATOM 1057 N N . SER A 1 128 ? -11.917 -5.168 -4.923 1.00 85.81 128 SER A N 1
ATOM 1058 C CA . SER A 1 128 ? -11.753 -3.833 -4.321 1.00 85.81 128 SER A CA 1
ATOM 1059 C C . SER A 1 128 ? -11.699 -3.826 -2.787 1.00 85.81 128 SER A C 1
ATOM 1061 O O . SER A 1 128 ? -11.614 -2.754 -2.183 1.00 85.81 128 SER A O 1
ATOM 1063 N N . LEU A 1 129 ? -11.763 -4.996 -2.140 1.00 88.25 129 LEU A N 1
ATOM 1064 C CA . LEU A 1 129 ? -11.695 -5.129 -0.689 1.00 88.25 129 LEU A CA 1
ATOM 1065 C C . LEU A 1 129 ? -10.251 -5.354 -0.242 1.00 88.25 129 LEU A C 1
ATOM 1067 O O . LEU A 1 129 ? -9.646 -6.378 -0.554 1.00 88.25 129 LEU A O 1
ATOM 1071 N N . PHE A 1 130 ? -9.732 -4.434 0.562 1.00 89.19 130 PHE A N 1
ATOM 1072 C CA . PHE A 1 130 ? -8.455 -4.565 1.252 1.00 89.19 130 PHE A CA 1
ATOM 1073 C C . PHE A 1 130 ? -8.682 -4.897 2.723 1.00 89.19 130 PHE A C 1
ATOM 1075 O O . PHE A 1 130 ? -9.579 -4.355 3.371 1.00 89.19 130 PHE A O 1
ATOM 1082 N N . ALA A 1 131 ? -7.833 -5.768 3.254 1.00 91.12 131 ALA A N 1
ATOM 1083 C CA . ALA A 1 131 ? -7.835 -6.184 4.645 1.00 91.12 131 ALA A CA 1
ATOM 1084 C C . ALA A 1 131 ? -6.463 -5.928 5.274 1.00 91.12 131 ALA A C 1
ATOM 1086 O O . ALA A 1 131 ? -5.438 -6.416 4.783 1.00 91.12 131 ALA A O 1
ATOM 1087 N N . LEU A 1 132 ? -6.462 -5.170 6.372 1.00 91.81 132 LEU A N 1
ATOM 1088 C CA . LEU A 1 132 ? -5.285 -4.886 7.189 1.00 91.81 132 LEU A CA 1
ATOM 1089 C C . LEU A 1 132 ? -5.521 -5.376 8.616 1.00 91.81 132 LEU A C 1
ATOM 1091 O O . LEU A 1 132 ? -6.633 -5.301 9.137 1.00 91.81 132 LEU A O 1
ATOM 1095 N N . LEU A 1 133 ? 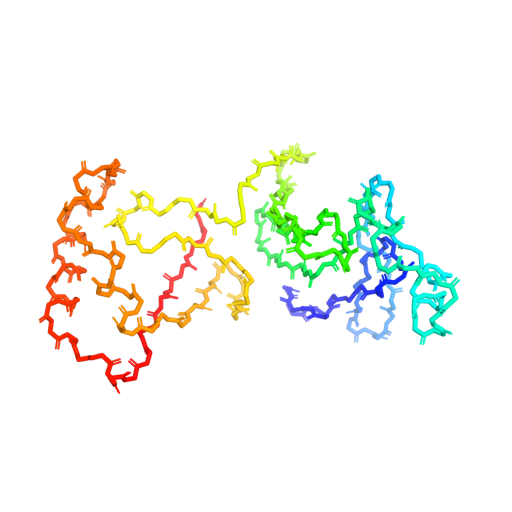-4.454 -5.847 9.254 1.00 92.94 133 LEU A N 1
ATOM 1096 C CA . LEU A 1 133 ? -4.453 -6.189 10.671 1.00 92.94 133 LEU A CA 1
ATOM 1097 C C . LEU A 1 133 ? -3.803 -5.050 11.449 1.00 92.94 133 LEU A C 1
ATOM 1099 O O . LEU A 1 133 ? -2.670 -4.670 11.157 1.00 92.94 133 LEU A O 1
ATOM 1103 N N . LEU A 1 134 ? -4.521 -4.522 12.433 1.00 94.25 134 LEU A N 1
ATOM 1104 C CA . LEU A 1 134 ? -4.057 -3.451 13.306 1.00 94.25 134 LEU A CA 1
ATOM 1105 C C . LEU A 1 134 ? -3.821 -4.010 14.703 1.00 94.25 134 LEU A C 1
ATOM 1107 O O . LEU A 1 134 ? -4.704 -4.653 15.272 1.00 94.25 134 LEU A O 1
ATOM 1111 N N . GLN A 1 135 ? -2.634 -3.775 15.256 1.00 96.31 135 GLN A N 1
ATOM 1112 C CA . GLN A 1 135 ? -2.339 -4.204 16.617 1.00 96.31 135 GLN A CA 1
ATOM 1113 C C . GLN A 1 135 ? -3.042 -3.281 17.620 1.00 96.31 135 GLN A C 1
ATOM 1115 O O . GLN A 1 135 ? -2.991 -2.060 17.452 1.00 96.31 135 GLN A O 1
ATOM 1120 N N . PRO A 1 136 ? -3.678 -3.821 18.674 1.00 97.69 136 PRO A N 1
ATOM 1121 C CA . PRO A 1 136 ? -4.369 -3.000 19.662 1.00 97.69 136 PRO A CA 1
ATOM 1122 C C . PRO A 1 136 ? -3.481 -1.957 20.342 1.00 97.69 136 PRO A C 1
ATOM 1124 O O . PRO A 1 136 ? -3.917 -0.820 20.525 1.00 97.69 136 PRO A O 1
ATOM 1127 N N . TYR A 1 137 ? -2.235 -2.310 20.673 1.00 97.00 137 TYR A N 1
ATOM 1128 C CA . TYR A 1 137 ? -1.302 -1.369 21.292 1.00 97.00 137 TYR A CA 1
ATOM 1129 C C . TYR A 1 137 ? -0.967 -0.194 20.346 1.00 97.00 137 TYR A C 1
ATOM 1131 O O . TYR A 1 137 ? -1.075 0.956 20.766 1.00 97.00 137 TYR A O 1
ATOM 1139 N N . ASP A 1 138 ? -0.695 -0.455 19.056 1.00 96.25 138 ASP A N 1
ATOM 1140 C CA . ASP A 1 138 ? -0.445 0.588 18.040 1.00 96.25 138 ASP A CA 1
ATOM 1141 C C . ASP A 1 138 ? -1.665 1.508 17.881 1.00 96.25 138 ASP A C 1
ATOM 1143 O O . ASP A 1 138 ? -1.544 2.734 17.779 1.00 96.25 138 ASP A O 1
ATOM 1147 N N . MET A 1 139 ? -2.867 0.915 17.867 1.00 97.44 139 MET A N 1
ATOM 1148 C CA . MET A 1 139 ? -4.119 1.665 17.785 1.00 97.44 139 MET A CA 1
ATOM 1149 C C . MET A 1 139 ? -4.293 2.586 18.990 1.00 97.44 139 MET A C 1
ATOM 1151 O O . MET A 1 139 ? -4.714 3.723 18.818 1.00 97.44 139 MET A O 1
ATOM 1155 N N . LYS A 1 140 ? -3.977 2.129 20.203 1.00 97.25 140 LYS A N 1
ATOM 1156 C CA . LYS A 1 140 ? -4.113 2.942 21.419 1.00 97.25 140 LYS A CA 1
ATOM 1157 C C . LYS A 1 140 ? -3.069 4.049 21.503 1.00 97.25 140 LYS A C 1
ATOM 1159 O O . LYS A 1 140 ? -3.400 5.140 21.958 1.00 97.25 140 LYS A O 1
ATOM 1164 N N . GLU A 1 141 ? -1.846 3.781 21.055 1.00 97.12 141 GLU A N 1
ATOM 1165 C CA . GLU A 1 141 ? -0.778 4.781 20.985 1.00 97.12 141 GLU A CA 1
ATOM 1166 C C . GLU A 1 141 ? -1.100 5.885 19.967 1.00 97.12 141 GLU A C 1
ATOM 1168 O O . GLU A 1 141 ? -0.856 7.061 20.226 1.00 97.12 141 GLU A O 1
ATOM 1173 N N . THR A 1 142 ? -1.693 5.517 18.829 1.00 96.31 142 THR A N 1
ATOM 1174 C CA . THR A 1 142 ? -1.947 6.452 17.724 1.00 96.31 142 THR A CA 1
ATOM 1175 C C . THR A 1 142 ? -3.296 7.164 17.840 1.00 96.31 142 THR A C 1
ATOM 1177 O O . THR A 1 142 ? -3.386 8.365 17.600 1.00 96.31 142 THR A O 1
ATOM 1180 N N . LEU A 1 143 ? -4.373 6.451 18.188 1.00 97.19 143 LEU A N 1
ATOM 1181 C CA . LEU A 1 143 ? -5.752 6.955 18.129 1.00 97.19 143 LEU A CA 1
ATOM 1182 C C . LEU A 1 143 ? -6.140 7.711 19.408 1.00 97.19 143 LEU A C 1
ATOM 1184 O O . LEU A 1 143 ? -7.100 7.364 20.102 1.00 97.19 143 LEU A O 1
ATOM 1188 N N . THR A 1 144 ? -5.381 8.762 19.714 1.00 96.62 144 THR A N 1
ATOM 1189 C CA . THR A 1 144 ? -5.608 9.643 20.865 1.00 96.62 144 THR A CA 1
ATOM 1190 C C . THR A 1 144 ? -6.654 10.728 20.561 1.00 96.62 144 THR A C 1
ATOM 1192 O O . THR A 1 144 ? -6.964 10.990 19.392 1.00 96.62 144 THR A O 1
ATOM 1195 N N . PRO A 1 145 ? -7.211 11.412 21.581 1.00 95.56 145 PRO A N 1
ATOM 1196 C CA . PRO A 1 145 ? -8.079 12.570 21.364 1.00 95.56 145 PRO A CA 1
ATOM 1197 C C . PRO A 1 145 ? -7.454 13.642 20.458 1.00 95.56 145 PRO A C 1
ATOM 1199 O O . PRO A 1 145 ? -8.156 14.222 19.631 1.00 95.56 145 PRO A O 1
ATOM 1202 N N . GLU A 1 146 ? -6.144 13.871 20.570 1.00 97.00 146 GLU A N 1
ATOM 1203 C CA . GLU A 1 146 ? -5.388 14.825 19.754 1.00 97.00 146 GLU A CA 1
ATOM 1204 C C . GLU A 1 146 ? -5.315 14.381 18.290 1.00 97.00 146 GLU A C 1
ATOM 1206 O O . GLU A 1 146 ? -5.532 15.202 17.397 1.00 97.00 146 GLU A O 1
ATOM 1211 N N . HIS A 1 147 ? -5.088 13.085 18.036 1.00 96.19 147 HIS A N 1
ATOM 1212 C CA . HIS A 1 147 ? -5.142 12.525 16.683 1.00 96.19 147 HIS A CA 1
ATOM 1213 C C . HIS A 1 147 ? -6.507 12.792 16.053 1.00 96.19 147 HIS A C 1
ATOM 1215 O O . HIS A 1 147 ? -6.569 13.430 15.007 1.00 96.19 147 HIS A O 1
ATOM 1221 N N . PHE A 1 148 ? -7.609 12.426 16.717 1.00 96.19 148 PHE A N 1
ATOM 1222 C CA . PHE A 1 148 ? -8.954 12.681 16.184 1.00 96.19 148 PHE A CA 1
ATOM 1223 C C . PHE A 1 148 ? -9.252 14.176 15.994 1.00 96.19 148 PHE A C 1
ATOM 1225 O O . PHE A 1 148 ? -9.899 14.542 15.016 1.00 96.19 148 PHE A O 1
ATOM 1232 N N . ALA A 1 149 ? -8.782 15.043 16.896 1.00 95.12 149 ALA A N 1
ATOM 1233 C CA . ALA A 1 149 ? -8.987 16.489 16.798 1.00 95.12 149 ALA A CA 1
ATOM 1234 C C . ALA A 1 149 ? -8.223 17.128 15.624 1.00 95.12 149 ALA A C 1
ATOM 1236 O O . ALA A 1 149 ? -8.644 18.164 15.112 1.00 95.12 149 ALA A O 1
ATOM 1237 N N . SER A 1 150 ? -7.116 16.516 15.195 1.00 94.94 150 SER A N 1
ATOM 1238 C CA . SER A 1 150 ? -6.298 16.985 14.071 1.00 94.94 150 SER A CA 1
ATOM 1239 C C . SER A 1 150 ? -6.836 16.592 12.689 1.00 94.94 150 SER A C 1
ATOM 1241 O O . SER A 1 150 ? -6.372 17.125 11.681 1.00 94.94 150 SER A O 1
ATOM 1243 N N . ARG A 1 151 ? -7.807 15.671 12.618 1.00 93.75 151 ARG A N 1
ATOM 1244 C CA . ARG A 1 151 ? -8.286 15.075 11.363 1.00 93.75 151 ARG A CA 1
ATOM 1245 C C . ARG A 1 151 ? -9.561 15.742 10.857 1.00 93.75 151 ARG A C 1
ATOM 1247 O O . ARG A 1 151 ? -10.459 16.087 11.623 1.00 93.75 151 ARG A O 1
ATOM 1254 N N . ASN A 1 152 ? -9.684 15.835 9.535 1.00 95.50 152 ASN A N 1
ATOM 1255 C CA . ASN A 1 152 ? -10.943 16.185 8.882 1.00 95.50 152 ASN A CA 1
ATOM 1256 C C . ASN A 1 152 ? -11.775 14.913 8.646 1.00 95.50 152 ASN A C 1
ATOM 1258 O O . ASN A 1 152 ? -11.580 14.220 7.651 1.00 95.50 152 ASN A O 1
ATOM 1262 N N . ILE A 1 153 ? -12.663 14.587 9.587 1.00 96.81 153 ILE A N 1
ATOM 1263 C CA . ILE A 1 153 ? -13.406 13.320 9.605 1.00 96.81 153 ILE A CA 1
ATOM 1264 C C . ILE A 1 153 ? -14.731 13.451 8.844 1.00 96.81 153 ILE A C 1
ATOM 1266 O O . ILE A 1 153 ? -15.617 14.203 9.249 1.00 96.81 153 ILE A O 1
ATOM 1270 N N . ALA A 1 154 ? -14.899 12.659 7.785 1.00 96.56 154 ALA A N 1
ATOM 1271 C CA . ALA A 1 154 ? -16.109 12.635 6.964 1.00 96.56 154 ALA A CA 1
ATOM 1272 C C . ALA A 1 154 ? -17.309 11.960 7.657 1.00 96.56 154 ALA A C 1
ATOM 1274 O O . ALA A 1 154 ? -18.452 12.342 7.406 1.00 96.56 154 ALA A O 1
ATOM 1275 N N . HIS A 1 155 ? -17.059 10.978 8.533 1.00 96.56 155 HIS A N 1
ATOM 1276 C CA . HIS A 1 155 ? -18.074 10.212 9.269 1.00 96.56 155 HIS A CA 1
ATOM 1277 C C . HIS A 1 155 ? -17.846 10.253 10.790 1.00 96.56 155 HIS A C 1
ATOM 1279 O O . HIS A 1 155 ? -17.335 9.286 11.372 1.00 96.56 155 HIS A O 1
ATOM 1285 N N . PRO A 1 156 ? -18.231 11.349 11.470 1.00 96.81 156 PRO A N 1
ATOM 1286 C CA . PRO A 1 156 ? -18.048 11.496 12.915 1.00 96.81 156 PRO A CA 1
ATOM 1287 C C . PRO A 1 156 ? -18.705 10.379 13.736 1.00 96.81 156 PRO A C 1
ATOM 1289 O O . PRO A 1 156 ? -18.163 9.950 14.750 1.00 96.81 156 PRO A O 1
ATOM 1292 N N . GLU A 1 157 ? -19.845 9.850 13.288 1.00 97.69 157 GLU A N 1
ATOM 1293 C CA . GLU A 1 157 ? -20.539 8.743 13.949 1.00 97.69 157 GLU A CA 1
ATOM 1294 C C . GLU A 1 157 ? -19.708 7.452 13.971 1.00 97.69 157 GLU A C 1
ATOM 1296 O O . GLU A 1 157 ? -19.764 6.685 14.935 1.00 97.69 157 GLU A O 1
ATOM 1301 N N . LYS A 1 158 ? -18.901 7.223 12.927 1.00 96.94 158 LYS A N 1
ATOM 1302 C CA . LYS A 1 158 ? -17.987 6.076 12.848 1.00 96.94 158 LYS A CA 1
ATOM 1303 C C . LYS A 1 158 ? -16.734 6.312 13.672 1.00 96.94 158 LYS A C 1
ATOM 1305 O O . LYS A 1 158 ? -16.262 5.375 14.309 1.00 96.94 158 LYS A O 1
ATOM 1310 N N . ALA A 1 159 ? -16.257 7.554 13.734 1.00 97.56 159 ALA A N 1
ATOM 1311 C CA . ALA A 1 159 ? -15.167 7.927 14.626 1.00 97.56 159 ALA A CA 1
ATOM 1312 C C . ALA A 1 159 ? -15.522 7.657 16.094 1.00 97.56 159 ALA A C 1
ATOM 1314 O O . ALA A 1 159 ? -14.714 7.095 16.825 1.00 97.56 159 ALA A O 1
ATOM 1315 N N . GLU A 1 160 ? -16.747 7.969 16.532 1.00 97.88 160 GLU A N 1
ATOM 1316 C CA . GLU A 1 160 ? -17.195 7.644 17.89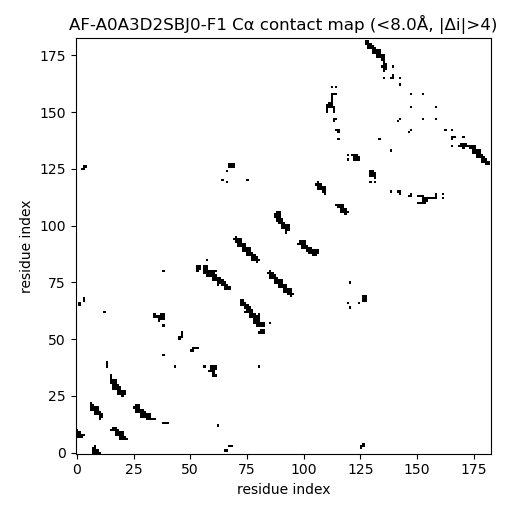5 1.00 97.88 160 GLU A CA 1
ATOM 1317 C C . GLU A 1 160 ? -17.274 6.131 18.146 1.00 97.88 160 GLU A C 1
ATOM 1319 O O . GLU A 1 160 ? -16.876 5.651 19.212 1.00 97.88 160 GLU A O 1
ATOM 1324 N N . ALA A 1 161 ? -17.724 5.350 17.158 1.00 97.75 161 ALA A N 1
ATOM 1325 C CA . ALA A 1 161 ? -17.700 3.891 17.250 1.00 97.75 161 ALA A CA 1
ATOM 1326 C C . ALA A 1 161 ? -16.264 3.342 17.352 1.00 97.75 161 ALA A C 1
ATOM 1328 O O . ALA A 1 161 ? -16.011 2.443 18.157 1.00 97.75 161 ALA A O 1
ATOM 1329 N N . LEU A 1 162 ? -15.322 3.912 16.593 1.00 97.81 162 LEU A N 1
ATOM 1330 C CA . LEU A 1 162 ? -13.906 3.555 16.644 1.00 97.81 162 LEU A CA 1
ATOM 1331 C C . LEU A 1 162 ? -13.274 3.932 17.990 1.00 97.81 162 LEU A C 1
ATOM 1333 O O . LEU A 1 162 ? -12.619 3.092 18.600 1.00 97.81 162 LEU A O 1
ATOM 1337 N N . LYS A 1 163 ? -13.525 5.140 18.511 1.00 97.94 163 LYS A N 1
ATOM 1338 C CA . LYS A 1 163 ? -13.078 5.558 19.855 1.00 97.94 163 LYS A CA 1
ATOM 1339 C C . LYS A 1 163 ? -13.576 4.595 20.927 1.00 97.94 163 LYS A C 1
ATOM 1341 O O . LYS A 1 163 ? -12.806 4.163 21.786 1.00 97.94 163 LYS A O 1
ATOM 1346 N N . LYS A 1 164 ? -14.856 4.214 20.852 1.00 97.69 164 LYS A N 1
ATOM 1347 C CA . LYS A 1 164 ? -15.443 3.225 21.760 1.00 97.69 164 LYS A CA 1
ATOM 1348 C C . LYS A 1 164 ? -14.735 1.875 21.644 1.00 97.69 164 LYS A C 1
ATOM 1350 O O . LYS A 1 164 ? -14.371 1.325 22.678 1.00 97.69 164 LYS A O 1
ATOM 1355 N N . LEU A 1 165 ? -14.503 1.370 20.430 1.00 97.50 165 LEU A N 1
ATOM 1356 C CA . LEU A 1 165 ? -13.742 0.137 20.213 1.00 97.50 165 LEU A CA 1
ATOM 1357 C C . LEU A 1 165 ? -12.362 0.223 20.878 1.00 97.50 165 LEU A C 1
ATOM 1359 O O . LEU A 1 165 ? -12.060 -0.600 21.738 1.00 97.50 165 LEU A O 1
ATOM 1363 N N . VAL A 1 166 ? -11.576 1.257 20.562 1.00 97.50 166 VAL A N 1
ATOM 1364 C CA . VAL A 1 166 ? -10.214 1.454 21.090 1.00 97.50 166 VAL A CA 1
ATOM 1365 C C . VAL A 1 166 ? -10.201 1.491 22.620 1.00 97.50 166 VAL A C 1
ATOM 1367 O O . VAL A 1 166 ? -9.374 0.826 23.236 1.00 97.50 166 VAL A O 1
ATOM 1370 N N . SER A 1 167 ? -11.162 2.176 23.253 1.00 96.81 167 SER A N 1
ATOM 1371 C CA . SER A 1 167 ? -11.266 2.236 24.722 1.00 96.81 167 SER A CA 1
ATOM 1372 C C . SER A 1 167 ? -11.534 0.889 25.405 1.00 96.81 167 SER A C 1
ATOM 1374 O O . SER A 1 167 ? -11.321 0.762 26.609 1.00 96.81 167 SER A O 1
ATOM 1376 N N . THR A 1 168 ? -12.010 -0.109 24.655 1.00 97.25 168 THR A N 1
ATOM 1377 C CA . THR A 1 168 ? -12.291 -1.454 25.180 1.00 97.25 168 THR A CA 1
ATOM 1378 C C . THR A 1 168 ? -11.163 -2.455 24.937 1.00 97.25 168 THR A C 1
ATOM 1380 O O . THR A 1 168 ? -11.185 -3.523 25.546 1.00 97.25 168 THR A O 1
ATOM 1383 N N . LEU A 1 169 ? -10.187 -2.117 24.087 1.00 97.75 169 LEU A N 1
ATOM 1384 C CA . LEU A 1 169 ? -9.079 -3.002 23.733 1.00 97.75 169 LEU A CA 1
ATOM 1385 C C . LEU A 1 169 ? -8.004 -3.054 24.829 1.00 97.75 169 LEU A C 1
ATOM 1387 O O . LEU A 1 169 ? -7.597 -2.036 25.407 1.00 97.75 169 LEU A O 1
ATOM 1391 N N . LYS A 1 170 ? -7.485 -4.257 25.064 1.00 98.00 170 LYS A N 1
ATOM 1392 C CA . LYS A 1 170 ? -6.229 -4.498 25.784 1.00 98.00 170 LYS A CA 1
ATOM 1393 C C . LYS A 1 170 ? -5.072 -4.550 24.796 1.00 98.00 170 LYS A C 1
ATOM 1395 O O . LYS A 1 170 ? -5.276 -4.855 23.626 1.00 98.00 170 LYS A O 1
ATOM 1400 N N . ASP A 1 171 ? -3.866 -4.268 25.272 1.00 97.38 171 ASP A N 1
ATOM 1401 C CA . ASP A 1 171 ? -2.681 -4.179 24.410 1.00 97.38 171 ASP A CA 1
ATOM 1402 C C . ASP A 1 171 ? -2.338 -5.539 23.779 1.00 97.38 171 ASP A C 1
ATOM 1404 O O . ASP A 1 171 ? -1.862 -5.596 22.648 1.00 97.38 171 ASP A O 1
ATOM 1408 N N . GLU A 1 172 ? -2.653 -6.628 24.484 1.00 97.12 172 GLU A N 1
ATOM 1409 C CA . GLU A 1 172 ? -2.401 -8.015 24.087 1.00 97.12 172 GLU A CA 1
ATOM 1410 C C . GLU A 1 172 ? -3.608 -8.705 23.433 1.00 97.12 172 GLU A C 1
ATOM 1412 O O . GLU A 1 172 ? -3.576 -9.920 23.214 1.00 97.12 172 GLU A O 1
ATOM 1417 N N . ASP A 1 173 ? -4.694 -7.973 23.158 1.00 98.19 173 ASP A N 1
ATOM 1418 C CA . ASP A 1 173 ? -5.819 -8.538 22.413 1.00 98.19 173 ASP A CA 1
ATOM 1419 C C . ASP A 1 173 ? -5.383 -8.935 20.990 1.00 98.19 173 ASP A C 1
ATOM 1421 O O . ASP A 1 173 ? -4.365 -8.491 20.453 1.00 98.19 173 ASP A O 1
ATOM 1425 N N . ASN A 1 174 ? -6.180 -9.790 20.346 1.00 97.62 174 ASN A N 1
ATOM 1426 C CA . ASN A 1 174 ? -5.939 -10.135 18.949 1.00 97.62 174 ASN A CA 1
ATOM 1427 C C . ASN A 1 174 ? -6.018 -8.886 18.047 1.00 97.62 174 ASN A C 1
ATOM 1429 O O . ASN A 1 174 ? -6.785 -7.964 18.345 1.00 97.62 174 ASN A O 1
ATOM 1433 N N . PRO A 1 175 ? -5.311 -8.882 16.902 1.00 96.56 175 PRO A N 1
ATOM 1434 C CA . PRO A 1 175 ? -5.374 -7.778 15.955 1.00 96.56 175 PRO A CA 1
ATOM 1435 C C . PRO A 1 175 ? -6.799 -7.463 15.496 1.00 96.56 175 PRO A C 1
ATOM 1437 O O . PRO A 1 175 ? -7.598 -8.360 15.211 1.00 96.56 175 PRO A O 1
ATOM 1440 N N . VAL A 1 176 ? -7.090 -6.173 15.361 1.00 96.31 176 VAL A N 1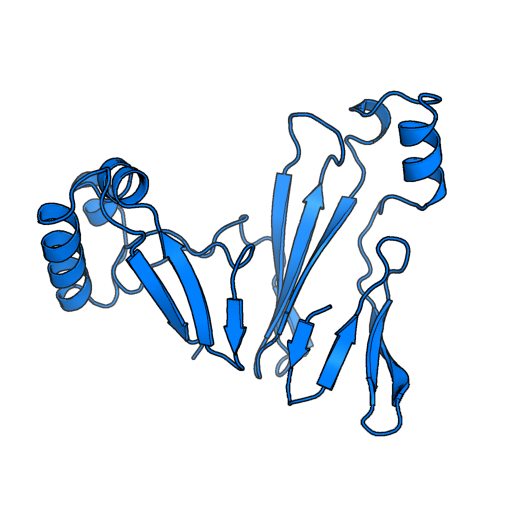
ATOM 1441 C CA . VAL A 1 176 ? -8.341 -5.677 14.790 1.00 96.31 176 VAL A CA 1
ATOM 1442 C C . VAL A 1 176 ? -8.242 -5.722 13.270 1.00 96.31 176 VAL A C 1
ATOM 1444 O O . VAL A 1 176 ? -7.278 -5.236 12.678 1.00 96.31 176 VAL A O 1
ATOM 1447 N N . LEU A 1 177 ? -9.258 -6.292 12.626 1.00 94.75 177 LEU A N 1
ATOM 1448 C CA . LEU A 1 177 ? -9.355 -6.328 11.173 1.00 94.75 177 LEU A CA 1
ATOM 1449 C C . LEU A 1 177 ? -9.959 -5.017 10.652 1.00 94.75 177 LEU A C 1
ATOM 1451 O O . LEU A 1 177 ? -11.132 -4.733 10.893 1.00 94.75 177 LEU A O 1
ATOM 1455 N N . MET A 1 178 ? -9.173 -4.245 9.904 1.00 93.25 178 MET A N 1
ATOM 1456 C CA . MET A 1 178 ? -9.649 -3.090 9.146 1.00 93.25 178 MET A CA 1
ATOM 1457 C C . MET A 1 178 ? -9.974 -3.524 7.717 1.00 93.25 178 MET A C 1
ATOM 1459 O O . MET A 1 178 ? -9.115 -4.046 7.006 1.00 93.25 178 MET A O 1
ATOM 1463 N N . LEU A 1 179 ? -11.220 -3.290 7.304 1.00 92.44 179 LEU A N 1
ATOM 1464 C CA . LEU A 1 179 ? -11.711 -3.564 5.956 1.00 92.44 179 LEU A CA 1
ATOM 1465 C C . LEU A 1 179 ? -11.895 -2.254 5.198 1.00 92.44 179 LEU A C 1
ATOM 1467 O O . LEU A 1 179 ? -12.561 -1.341 5.686 1.00 92.44 179 LEU A O 1
ATOM 1471 N N . ILE A 1 180 ? -11.325 -2.177 4.001 1.00 89.81 180 ILE A N 1
ATOM 1472 C CA . ILE A 1 180 ? -11.306 -0.964 3.188 1.00 89.81 180 ILE A CA 1
ATOM 1473 C C . ILE A 1 180 ? -11.834 -1.305 1.809 1.00 89.81 180 ILE A C 1
ATOM 1475 O O . ILE A 1 180 ? -11.391 -2.262 1.185 1.00 89.81 180 ILE A O 1
ATOM 1479 N N . THR A 1 181 ? -12.764 -0.494 1.328 1.00 86.88 181 THR A N 1
ATOM 1480 C CA . THR A 1 181 ? -13.275 -0.579 -0.038 1.00 86.88 181 THR A CA 1
ATOM 1481 C C . THR A 1 181 ? -13.029 0.736 -0.742 1.00 86.88 181 THR A C 1
ATOM 1483 O O . THR A 1 181 ? -13.314 1.797 -0.180 1.00 86.88 181 THR A O 1
ATOM 1486 N N . THR A 1 182 ? -12.570 0.670 -1.979 1.00 76.31 182 THR A N 1
ATOM 1487 C CA . THR A 1 182 ? -12.442 1.838 -2.846 1.00 76.31 182 THR A CA 1
ATOM 1488 C C . THR A 1 182 ? -13.806 2.162 -3.460 1.00 76.31 182 THR A C 1
ATOM 1490 O O . THR A 1 182 ? -14.616 1.267 -3.715 1.00 76.31 182 THR A O 1
ATOM 1493 N N . LYS A 1 183 ? -14.117 3.455 -3.597 1.00 66.00 183 LYS A N 1
ATOM 1494 C CA . LYS A 1 183 ? -15.373 3.953 -4.178 1.00 66.00 183 LYS A CA 1
ATOM 1495 C C . LYS A 1 183 ? -15.113 4.837 -5.397 1.00 66.00 183 LYS A C 1
ATOM 1497 O O . LYS A 1 183 ? -14.053 5.508 -5.476 1.00 66.00 183 LYS A O 1
#

Radius of gyration: 19.15 Å; Cα contacts (8 Å, |Δi|>4): 323; chains: 1; bounding box: 52×38×48 Å

pLDDT: mean 89.63, std 6.89, range [66.0, 98.19]

Mean predicted aligned error: 5.22 Å

Sequence (183 aa):
IYLYDSLYYYEDTDNDTVFVIGKDYRCSPAYIRDLPNRITLKDRLDVAALLKDPADFSDKNSYSGIREDDKYVYAHHYHGVFSQEYISFISLYDKQTRSLIENINDKIENNWDGGMDIRLYPSCQDGSLFALLLQPYDMKETLTPEHFASRNIAHPEKAEALKKLVSTLKDEDNPVLMLITTK

Foldseek 3Di:
DDAEPNWDWDDDFQAQFIWIQDPVRDTDTDDGHDDPQADHPVNVVCVVVVVDQLQVQQQHKTWDDWDDAPFWIKTWMWHGPSDPDIAIAIWIQGPVVRDIDPDDGCFAQDQALLFDTDRQPPWDDDHQKTKDWAQLLNRLVQLDPVSSVPHNHPCPVSNVVSVVVSVPDDRPDGTDIDIDGDD

Solvent-accessible surface area (backbone atoms only — not comparable to full-atom values): 10352 Å² total; per-residue (Å²): 111,44,70,44,95,96,31,46,33,41,58,51,92,72,51,51,47,31,30,35,39,45,98,84,71,48,75,43,82,72,47,74,55,91,59,76,59,51,58,44,60,64,56,54,50,34,45,76,69,65,73,45,63,45,65,82,31,44,81,19,22,42,80,78,48,69,50,50,40,96,52,37,40,40,40,35,35,35,38,13,44,74,33,98,78,48,45,58,33,33,36,36,34,33,66,84,81,72,42,76,48,73,79,39,55,59,43,47,80,34,40,51,42,38,61,76,59,43,43,80,70,88,49,50,71,59,63,52,39,36,40,38,78,41,50,36,43,62,48,57,73,56,68,35,75,66,49,48,71,74,45,73,49,76,34,61,73,51,26,54,52,48,52,54,53,55,75,70,56,48,64,85,47,76,61,46,78,48,77,44,71,77,131

Nearest PDB structures (foldseek):
  3g8y-assembly1_A-2  TM=5.712E-01  e=7.085E-01  Phocaeicola vulgatus ATCC 8482
  3nuz-assembly3_E  TM=5.063E-01  e=1.197E+00  Bacteroides fragilis NCTC 9343
  3nuz-assembly3_F  TM=5.043E-01  e=1.129E+00  Bacteroides fragilis NCTC 9343
  3nuz-assembly2_D  TM=4.383E-01  e=1.129E+00  Bacteroides fragilis NCTC 9343
  3bpr-assembly2_B  TM=5.552E-01  e=4.846E+00  Homo sapiens

Organism: NCBI:txid477666